Protein AF-A0A9D1GWT5-F1 (afdb_monomer)

Organism: NCBI:txid2840701

Secondary structure (DSSP, 8-state):
----PPPPEEE-HHHHHHHHHHHHHHGGGGT---HHHHHHHHHHHHHHHHTTTTS---EEE-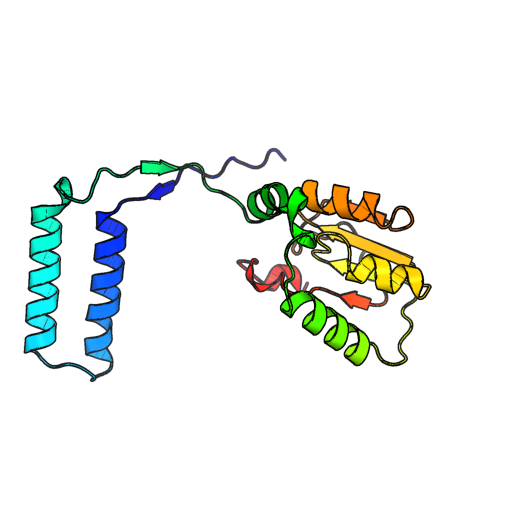---HHHHHHHHTTTTTTS--HHHHHHHHHHHHHHTT---SEEEEET-TT-HHHHHHHHTT-EEEEEES-HHHHHHHHHH-TTSEEEE-BTTB-SS-TT--SEEE--S-GGG-S-STGGG-

Sequence (182 aa):
MTAERAEPIVLDPIAYVLGLQGIALMRAFAGEYDQAFVERRIAEIGELLERRRELGKPCTVEPFTVADGYDAWAETYDDEDNPLLDLDARQIRALMGERRPAVVLDAACGTGRHAGWFAEHGSAVVGVDTSPGMLARAAQRFGDVSFRNGSLDHLPVDDSSVDAVVCTLALVHVADLVPVYR

Radius of gyration: 23.04 Å; Cα contacts (8 Å, |Δi|>4): 224; chains: 1; bounding box: 50×40×58 Å

Nearest PDB structures (foldseek):
  3cgg-assembly2_B  TM=7.593E-01  e=2.273E-06  Corynebacterium glutamicum ATCC 13032
  3ccf-assembly1_A  TM=8.833E-01  e=1.657E-05  Trichormus variabilis ATCC 29413
  6m83-assembly1_A-2  TM=7.760E-01  e=1.554E-05  Streptomyces fradiae
  6m81-assembly1_C-2  TM=7.784E-01  e=2.950E-05  Streptomyces fradiae
  4oqd-assembly2_C  TM=7.603E-01  e=3.575E-05  Streptomyces fradiae

Foldseek 3Di:
DPPPQPDWDKDQQLVVVLVVLVVVLVCVVVVPDDPVVNVVSVVVNVVSVVCSVVRDGIDTDRDAAPQNVLLVCLVCVVVDPDVVVVVQVVVVCVVCDPPQWQEEEEAQCFLNPVVQVNVVSRHQYEYEHQHPSRQVNNCVVRVSHHYDYDHLLGDPDDPPPTPYYDYPPPVVRDPDCPSNVD

Solvent-accessible surface area (backbone atoms only — not comparable to full-atom values): 10634 Å² total; per-residue (Å²): 130,81,77,75,76,69,71,69,40,75,52,37,53,57,60,54,53,50,49,54,53,47,57,59,56,55,45,46,79,72,71,79,51,57,71,70,54,54,54,50,50,54,49,53,53,52,54,48,64,74,47,40,84,75,64,55,75,67,42,80,41,78,68,78,52,73,41,60,51,42,33,74,39,34,86,54,60,84,75,55,93,52,70,64,60,59,49,48,54,51,50,52,52,60,71,46,60,89,64,77,55,60,28,34,34,23,46,56,29,48,61,24,68,64,42,42,54,42,41,78,71,68,22,48,35,39,29,26,23,64,21,67,42,16,44,52,49,14,43,73,75,33,71,90,47,50,73,44,79,28,42,76,70,53,62,92,65,66,86,92,69,55,73,41,78,48,71,65,98,46,73,88,78,52,93,66,64,70,62,51,77,108

pLDDT: mean 91.92, std 9.12, range [37.34, 98.69]

InterPro domains:
  IPR029063 S-adenosyl-L-methionine-dependent methyltransferase superfamily [G3DSA:3.40.50.150] (68-182)
  IPR029063 S-adenosyl-L-methionine-dependent methyltransferase superfamily [SSF53335] (66-181)
  IPR041698 Methyltransferase domain 25 [PF13649] (104-176)
  IPR050508 Methyltransferase Superfamily [PTHR42912] (96-172)

Mean predicted aligned error: 7.67 Å

Structure (mmCIF, N/CA/C/O backbone):
data_AF-A0A9D1GWT5-F1
#
_entry.id   AF-A0A9D1GWT5-F1
#
loop_
_atom_site.group_PDB
_atom_site.id
_atom_site.type_symbol
_atom_site.label_atom_id
_atom_site.label_alt_id
_atom_site.label_comp_id
_atom_site.label_asym_id
_atom_site.label_entity_id
_atom_site.label_seq_id
_atom_site.pdbx_PDB_ins_code
_atom_site.Cartn_x
_atom_site.Cartn_y
_atom_site.Cartn_z
_atom_site.occupancy
_atom_site.B_iso_or_equiv
_atom_site.auth_seq_id
_atom_site.auth_comp_id
_atom_site.auth_asym_id
_atom_site.auth_atom_id
_atom_site.pdbx_PDB_model_num
ATOM 1 N N . MET A 1 1 ? 15.348 5.510 14.753 1.00 37.44 1 MET A N 1
ATOM 2 C CA . MET A 1 1 ? 16.325 5.061 13.741 1.00 37.44 1 MET A CA 1
ATOM 3 C C . MET A 1 1 ? 16.067 5.872 12.492 1.00 37.44 1 MET A C 1
ATOM 5 O O . MET A 1 1 ? 14.957 5.820 11.987 1.00 37.44 1 ME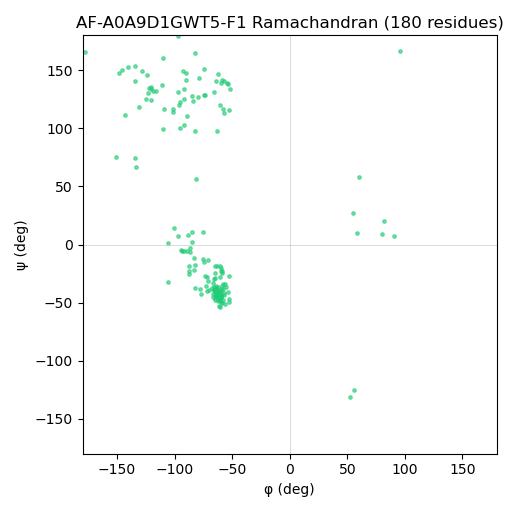T A O 1
ATOM 9 N N . THR A 1 2 ? 17.013 6.702 12.065 1.00 37.34 2 THR A N 1
ATOM 10 C CA . THR A 1 2 ? 16.941 7.347 10.748 1.00 37.34 2 THR A CA 1
ATOM 11 C C . THR A 1 2 ? 16.932 6.239 9.705 1.00 37.34 2 THR A C 1
ATOM 13 O O . THR A 1 2 ? 17.869 5.442 9.706 1.00 37.34 2 THR A O 1
ATOM 16 N N . ALA A 1 3 ? 15.879 6.146 8.889 1.00 47.34 3 ALA A N 1
ATOM 17 C CA . ALA A 1 3 ? 15.875 5.249 7.741 1.00 47.34 3 ALA A CA 1
ATOM 18 C C . ALA A 1 3 ? 17.138 5.552 6.931 1.00 47.34 3 ALA A C 1
ATOM 20 O O . ALA A 1 3 ? 17.345 6.690 6.500 1.00 47.34 3 ALA A O 1
ATOM 21 N N . GLU A 1 4 ? 18.034 4.573 6.843 1.00 53.53 4 GLU A N 1
ATOM 22 C CA . GLU A 1 4 ? 19.201 4.653 5.980 1.00 53.53 4 GLU A CA 1
ATOM 23 C C . GLU A 1 4 ? 18.638 4.892 4.579 1.00 53.53 4 GLU A C 1
ATOM 25 O O . GLU A 1 4 ? 17.859 4.077 4.081 1.00 53.53 4 GLU A O 1
ATOM 30 N N . ARG A 1 5 ? 18.888 6.076 4.003 1.00 57.94 5 ARG A N 1
ATOM 31 C CA . ARG A 1 5 ? 18.389 6.383 2.661 1.00 57.94 5 ARG A CA 1
ATOM 32 C C . ARG A 1 5 ? 18.954 5.313 1.743 1.00 57.94 5 ARG A C 1
ATOM 34 O O . ARG A 1 5 ? 20.174 5.192 1.643 1.00 57.94 5 ARG A O 1
ATOM 41 N N . ALA A 1 6 ? 18.066 4.523 1.147 1.00 69.56 6 ALA A N 1
ATOM 42 C CA . ALA A 1 6 ? 18.459 3.484 0.217 1.00 69.56 6 ALA A CA 1
ATOM 43 C C . ALA A 1 6 ? 19.333 4.106 -0.878 1.00 69.56 6 ALA A C 1
ATOM 45 O O . ALA A 1 6 ? 19.078 5.227 -1.325 1.00 69.56 6 ALA A O 1
ATOM 46 N N . GLU A 1 7 ? 20.401 3.405 -1.256 1.00 81.69 7 GLU A N 1
ATOM 47 C CA . GLU A 1 7 ? 21.336 3.923 -2.248 1.00 81.69 7 GLU A CA 1
ATOM 48 C C . GLU A 1 7 ? 20.608 4.207 -3.574 1.00 81.69 7 GLU A C 1
ATOM 50 O O . GLU A 1 7 ? 19.727 3.433 -3.970 1.00 81.69 7 GLU A O 1
ATOM 55 N N . PRO A 1 8 ? 20.963 5.297 -4.279 1.00 86.44 8 PRO A N 1
ATOM 56 C CA . PRO A 1 8 ? 20.401 5.597 -5.587 1.00 86.44 8 PRO A CA 1
ATOM 57 C C . PRO A 1 8 ? 20.517 4.407 -6.542 1.00 86.44 8 PRO A C 1
ATOM 59 O O . PRO A 1 8 ? 21.587 3.807 -6.673 1.00 86.44 8 PRO A O 1
ATOM 62 N N . ILE A 1 9 ? 19.433 4.092 -7.253 1.00 89.06 9 ILE A N 1
ATOM 63 C CA . ILE A 1 9 ? 19.435 3.013 -8.243 1.00 89.06 9 ILE A CA 1
ATOM 64 C C . ILE A 1 9 ? 19.760 3.568 -9.629 1.00 89.06 9 ILE A C 1
ATOM 66 O O . ILE A 1 9 ? 19.449 4.714 -9.965 1.00 89.06 9 ILE A O 1
ATOM 70 N N . VAL A 1 10 ? 20.392 2.740 -10.456 1.00 92.38 10 VAL A N 1
ATOM 71 C CA . VAL A 1 10 ? 20.712 3.085 -11.842 1.00 92.38 10 VAL A CA 1
ATOM 72 C C . VAL A 1 10 ? 19.705 2.411 -12.761 1.00 92.38 10 VAL A C 1
ATOM 74 O O . VAL A 1 10 ? 19.658 1.185 -12.852 1.00 92.38 10 VAL A O 1
ATOM 77 N N . LEU A 1 11 ? 18.923 3.219 -13.472 1.00 91.25 11 LEU A N 1
ATOM 78 C CA . LEU A 1 11 ? 18.094 2.751 -14.573 1.00 91.25 11 LEU A CA 1
ATOM 79 C C . LEU A 1 11 ? 18.906 2.877 -15.858 1.00 91.25 11 LEU A C 1
ATOM 81 O O . LEU A 1 11 ? 19.094 3.969 -16.399 1.00 91.25 11 LEU A O 1
ATOM 85 N N . ASP A 1 12 ? 19.422 1.745 -16.324 1.00 91.94 12 ASP A N 1
ATOM 86 C CA . ASP A 1 12 ? 20.170 1.662 -17.570 1.00 91.94 12 ASP A CA 1
ATOM 87 C C . ASP A 1 12 ? 19.269 1.081 -18.683 1.00 91.94 12 ASP A C 1
ATOM 89 O O . ASP A 1 12 ? 18.885 -0.095 -18.610 1.00 91.94 12 ASP A O 1
ATOM 93 N N . PRO A 1 13 ? 18.931 1.869 -19.726 1.00 91.25 13 PRO A N 1
ATOM 94 C CA . PRO A 1 13 ? 18.123 1.398 -20.847 1.00 91.25 13 PRO A CA 1
ATOM 95 C C . PRO A 1 13 ? 18.693 0.151 -21.532 1.00 91.25 13 PRO A C 1
ATOM 97 O O . PRO A 1 13 ? 17.920 -0.722 -21.935 1.00 91.25 13 PRO A O 1
ATOM 100 N N . ILE A 1 14 ? 20.026 0.023 -21.643 1.00 92.06 14 ILE A N 1
ATOM 101 C CA . ILE A 1 14 ? 20.622 -1.173 -22.247 1.00 92.06 14 ILE A CA 1
ATOM 102 C C . ILE A 1 14 ? 20.479 -2.373 -21.311 1.00 92.06 14 ILE A C 1
ATOM 104 O O . ILE A 1 14 ? 20.132 -3.455 -21.778 1.00 92.06 14 ILE A O 1
ATOM 108 N N . ALA A 1 15 ? 20.655 -2.195 -19.998 1.00 91.31 15 ALA A N 1
ATOM 109 C CA . ALA A 1 15 ? 20.478 -3.283 -19.037 1.00 91.31 15 ALA A CA 1
ATOM 110 C C . ALA A 1 15 ? 19.040 -3.824 -19.057 1.00 91.31 15 ALA A C 1
ATOM 112 O O . ALA A 1 15 ? 18.841 -5.039 -19.064 1.00 91.31 15 ALA A O 1
ATOM 113 N N . TYR A 1 16 ? 18.045 -2.936 -19.149 1.00 92.31 16 TYR A N 1
ATOM 114 C CA . TYR A 1 16 ? 16.637 -3.320 -19.246 1.00 92.31 16 TYR A CA 1
ATOM 115 C C . TYR A 1 16 ? 16.344 -4.147 -20.508 1.00 92.31 16 TYR A C 1
ATOM 117 O O . TYR A 1 16 ? 15.813 -5.257 -20.420 1.00 92.31 16 TYR A O 1
ATOM 125 N N . VAL A 1 17 ? 16.730 -3.646 -21.688 1.00 92.19 17 VAL A N 1
ATOM 126 C CA . VAL A 1 17 ? 16.464 -4.337 -22.963 1.00 92.19 17 VAL A CA 1
ATOM 127 C C . VAL A 1 17 ? 17.237 -5.656 -23.054 1.00 92.19 17 VAL A C 1
ATOM 129 O O . VAL A 1 17 ? 16.675 -6.655 -23.502 1.00 92.19 17 VAL A O 1
ATOM 132 N N . LEU A 1 18 ? 18.488 -5.702 -22.583 1.00 92.69 18 LEU A N 1
ATOM 133 C CA . LEU A 1 18 ? 19.259 -6.946 -22.500 1.00 92.69 18 LEU A CA 1
ATOM 134 C C . LEU A 1 18 ? 18.590 -7.973 -21.584 1.00 92.69 18 LEU A C 1
ATOM 136 O O . LEU A 1 18 ? 18.515 -9.144 -21.948 1.00 92.69 18 LEU A O 1
ATOM 140 N N . GLY A 1 19 ? 18.067 -7.545 -20.432 1.00 93.50 19 GLY A N 1
ATOM 141 C CA . GLY A 1 19 ? 17.316 -8.413 -19.527 1.00 93.50 19 GLY A CA 1
ATOM 142 C C . GLY A 1 19 ? 16.104 -9.046 -20.215 1.00 93.50 19 GLY A C 1
ATOM 143 O O . GLY A 1 19 ? 15.935 -10.265 -20.170 1.00 93.50 19 GLY A O 1
ATOM 144 N N . LEU A 1 20 ? 15.307 -8.247 -20.933 1.00 93.44 20 LEU A N 1
ATOM 145 C CA . LEU A 1 20 ? 14.156 -8.741 -21.700 1.00 93.44 20 LEU A CA 1
ATOM 146 C C . LEU A 1 20 ? 14.564 -9.743 -22.791 1.00 93.44 20 LEU A C 1
ATOM 148 O O . LEU A 1 20 ? 13.941 -10.796 -22.937 1.00 93.44 20 LEU A O 1
ATOM 152 N N . GLN A 1 21 ? 15.623 -9.433 -23.540 1.00 93.00 21 GLN A N 1
ATOM 153 C CA . GLN A 1 21 ? 16.170 -10.299 -24.588 1.00 93.00 21 GLN A CA 1
ATOM 154 C C . GLN A 1 21 ? 16.711 -11.618 -24.015 1.00 93.00 21 GLN A C 1
ATOM 156 O O . GLN A 1 21 ? 16.488 -12.680 -24.596 1.00 93.00 21 GLN A O 1
ATOM 161 N N . GLY A 1 22 ? 17.352 -11.567 -22.846 1.00 92.69 22 GLY A N 1
ATOM 162 C CA . GLY A 1 22 ? 17.823 -12.737 -22.110 1.00 92.69 22 GLY A CA 1
ATOM 163 C C . GLY A 1 22 ? 16.679 -13.627 -21.621 1.00 92.69 22 GLY A C 1
ATOM 164 O O . GLY A 1 22 ? 16.710 -14.834 -21.847 1.00 92.69 22 GLY A O 1
ATOM 165 N N . ILE A 1 23 ? 15.627 -13.049 -21.027 1.00 90.94 23 ILE A N 1
ATOM 166 C CA . ILE A 1 23 ? 14.422 -13.799 -20.626 1.00 90.94 23 ILE A CA 1
ATOM 167 C C . ILE A 1 23 ? 13.771 -14.459 -21.849 1.00 90.94 23 ILE A C 1
ATOM 169 O O . ILE A 1 23 ? 13.399 -15.632 -21.796 1.00 90.94 23 ILE A O 1
ATOM 173 N N . ALA A 1 24 ? 13.668 -13.741 -22.972 1.00 87.88 24 ALA A N 1
ATOM 174 C CA . ALA A 1 24 ? 13.146 -14.301 -24.215 1.00 87.88 24 ALA A CA 1
ATOM 175 C C . ALA A 1 24 ? 14.012 -15.463 -24.732 1.00 87.88 24 ALA A C 1
ATOM 177 O O . ALA A 1 24 ? 13.468 -16.491 -25.131 1.00 87.88 24 ALA A O 1
ATOM 178 N N . LEU A 1 25 ? 15.343 -15.333 -24.677 1.00 92.06 25 LEU A N 1
ATOM 179 C CA . LEU A 1 25 ? 16.277 -16.399 -25.043 1.00 92.06 25 LEU A CA 1
ATOM 180 C C . LEU A 1 25 ? 16.114 -17.636 -24.151 1.00 92.06 25 LEU A C 1
ATOM 182 O O . LEU A 1 25 ? 16.115 -18.756 -24.659 1.00 92.06 25 LEU A O 1
ATOM 186 N N . MET A 1 26 ? 15.901 -17.453 -22.844 1.00 91.25 26 MET A N 1
ATOM 187 C CA . MET A 1 26 ? 15.691 -18.560 -21.904 1.00 91.25 26 MET A CA 1
ATOM 188 C C . MET A 1 26 ? 14.484 -19.434 -22.263 1.00 91.25 26 MET A C 1
ATOM 190 O O . MET A 1 26 ? 14.484 -20.623 -21.947 1.00 91.25 26 MET A O 1
ATOM 194 N N . ARG A 1 27 ? 13.489 -18.911 -22.991 1.00 86.69 27 ARG A N 1
ATOM 195 C CA . ARG A 1 27 ? 12.357 -19.723 -23.468 1.00 86.69 27 ARG A CA 1
ATOM 196 C C . ARG A 1 27 ? 12.765 -20.804 -24.475 1.00 86.69 27 ARG A C 1
ATOM 198 O O . ARG A 1 27 ? 12.036 -21.779 -24.623 1.00 86.69 27 ARG A O 1
ATOM 205 N N . ALA A 1 28 ? 13.934 -20.704 -25.115 1.00 87.50 28 ALA A N 1
ATOM 206 C CA . ALA A 1 28 ? 14.464 -21.785 -25.951 1.00 87.50 28 ALA A CA 1
ATOM 207 C C . ALA A 1 28 ? 14.690 -23.085 -25.153 1.00 87.50 28 ALA A C 1
ATOM 209 O O . ALA A 1 28 ? 14.540 -24.177 -25.694 1.00 87.50 28 ALA A O 1
ATOM 210 N N . PHE A 1 29 ? 14.952 -22.987 -23.845 1.00 84.31 29 PHE A N 1
ATOM 211 C CA . PHE A 1 29 ? 15.081 -24.149 -22.960 1.00 84.31 29 PHE A CA 1
ATOM 212 C C . PHE A 1 29 ? 13.737 -24.800 -22.600 1.00 84.31 29 PHE A C 1
ATOM 214 O O . PHE A 1 29 ? 13.726 -25.919 -22.094 1.00 84.31 29 PHE A O 1
ATOM 221 N N . ALA A 1 30 ? 12.607 -24.141 -22.883 1.00 82.19 30 ALA A N 1
ATOM 222 C CA . ALA A 1 30 ? 11.268 -24.702 -22.700 1.00 82.19 30 ALA A CA 1
ATOM 223 C C . ALA A 1 30 ? 10.801 -25.557 -23.899 1.00 82.19 30 ALA A C 1
ATOM 225 O O . ALA A 1 30 ? 9.684 -26.064 -23.889 1.00 82.19 30 ALA A O 1
ATOM 226 N N . GLY A 1 31 ? 11.642 -25.728 -24.930 1.00 76.75 31 GLY A N 1
ATOM 227 C CA . GLY A 1 31 ? 11.346 -26.558 -26.105 1.00 76.75 31 GLY A CA 1
ATOM 228 C C . GLY A 1 31 ? 10.445 -25.896 -27.155 1.00 76.75 31 GLY A C 1
ATOM 229 O O . GLY A 1 31 ? 10.018 -26.562 -28.093 1.00 76.75 31 GLY A O 1
ATOM 230 N N . GLU A 1 32 ? 10.160 -24.599 -27.019 1.00 76.69 32 GLU A N 1
ATOM 231 C CA . GLU A 1 32 ? 9.278 -23.845 -27.925 1.00 76.69 32 GLU A CA 1
ATOM 232 C C . GLU A 1 32 ? 9.983 -23.342 -29.201 1.00 76.69 32 GLU A C 1
ATOM 234 O O . GLU A 1 32 ? 9.312 -22.890 -30.130 1.00 76.69 32 GLU A O 1
ATOM 239 N N . TYR A 1 33 ? 11.320 -23.401 -29.268 1.00 89.94 33 TYR A N 1
ATOM 240 C CA . TYR A 1 33 ? 12.107 -22.724 -30.303 1.00 89.94 33 TYR A CA 1
ATOM 241 C C . TYR A 1 33 ? 13.286 -23.558 -30.821 1.00 89.94 33 TYR A C 1
ATOM 243 O O . TYR A 1 33 ? 13.832 -24.400 -30.111 1.00 89.94 33 TYR A O 1
ATOM 251 N N . ASP A 1 34 ? 13.682 -23.301 -32.070 1.00 91.25 34 ASP A N 1
ATOM 252 C CA . ASP A 1 34 ? 14.741 -24.015 -32.787 1.00 91.25 34 ASP A CA 1
ATOM 253 C C . ASP A 1 34 ? 16.105 -23.294 -32.739 1.00 91.25 34 ASP A C 1
ATOM 255 O O . ASP A 1 34 ? 16.263 -22.214 -32.161 1.00 91.25 34 ASP A O 1
ATOM 259 N N . GLN A 1 35 ? 17.123 -23.895 -33.363 1.00 92.62 35 GLN A N 1
ATOM 260 C CA . GLN A 1 35 ? 18.471 -23.322 -33.447 1.00 92.62 35 GLN A CA 1
ATOM 261 C C . GLN A 1 35 ? 18.482 -21.936 -34.117 1.00 92.62 35 GLN A C 1
ATOM 263 O O . GLN A 1 35 ? 19.195 -21.041 -33.664 1.00 92.62 35 GLN A O 1
ATOM 268 N N . ALA A 1 36 ? 17.659 -21.727 -35.148 1.00 93.62 36 ALA A N 1
ATOM 269 C CA . ALA A 1 36 ? 17.596 -20.459 -35.870 1.00 93.62 36 ALA A CA 1
ATOM 270 C C . ALA A 1 36 ? 17.048 -19.321 -34.994 1.00 93.62 36 ALA A C 1
ATOM 272 O O . ALA A 1 36 ? 17.452 -18.165 -35.136 1.00 93.62 36 ALA A O 1
ATOM 273 N N . PHE A 1 37 ? 16.124 -19.614 -34.075 1.00 93.50 37 PHE A N 1
ATOM 274 C CA . PHE A 1 37 ? 15.705 -18.653 -33.058 1.00 93.50 37 PHE A CA 1
ATOM 275 C C . PHE A 1 37 ? 16.864 -18.260 -32.136 1.00 93.50 37 PHE A C 1
ATOM 277 O O . PHE A 1 37 ? 17.084 -17.066 -31.923 1.00 93.50 37 PHE A O 1
ATOM 284 N N . VAL A 1 38 ? 17.604 -19.243 -31.613 1.00 93.44 38 VAL A N 1
ATOM 285 C CA . VAL A 1 38 ? 18.725 -19.009 -30.688 1.00 93.44 38 VAL A CA 1
ATOM 286 C C . VAL A 1 38 ? 19.798 -18.140 -31.343 1.00 93.44 38 VAL A C 1
ATOM 288 O O . VAL A 1 38 ? 20.199 -17.128 -30.771 1.00 93.44 38 VAL A O 1
ATOM 291 N N . GLU A 1 39 ? 20.216 -18.484 -32.560 1.00 94.88 39 GLU A N 1
ATOM 292 C CA . GLU A 1 39 ? 21.235 -17.738 -33.308 1.00 94.88 39 GLU A CA 1
ATOM 293 C C . GLU A 1 39 ? 20.807 -16.290 -33.570 1.00 94.88 39 GLU A C 1
ATOM 295 O O . GLU A 1 39 ? 21.568 -15.359 -33.306 1.00 94.88 39 GLU A O 1
ATOM 300 N N . ARG A 1 40 ? 19.560 -16.085 -34.013 1.00 94.81 40 ARG A N 1
ATOM 301 C CA . ARG A 1 40 ? 19.003 -14.746 -34.247 1.00 94.81 40 ARG A CA 1
ATOM 302 C C . ARG A 1 40 ? 18.971 -13.915 -32.970 1.00 94.81 40 ARG A C 1
ATOM 304 O O . ARG A 1 40 ? 19.363 -12.757 -32.989 1.00 94.81 40 ARG A O 1
ATOM 311 N N . ARG A 1 41 ? 18.541 -14.507 -31.855 1.00 94.62 41 ARG A N 1
ATOM 312 C CA . ARG A 1 41 ? 18.445 -13.813 -30.568 1.00 94.62 41 ARG A CA 1
ATOM 313 C C . ARG A 1 41 ? 19.821 -13.414 -30.031 1.00 94.62 41 ARG A C 1
ATOM 315 O O . ARG A 1 41 ? 19.973 -12.320 -29.499 1.00 94.62 41 ARG A O 1
ATOM 322 N N . ILE A 1 42 ? 20.830 -14.272 -30.196 1.00 95.38 42 ILE A N 1
ATOM 323 C CA . ILE A 1 42 ? 22.221 -13.947 -29.849 1.00 95.38 42 ILE A CA 1
ATOM 324 C C . ILE A 1 42 ? 22.742 -12.802 -30.729 1.00 95.38 42 ILE A C 1
ATOM 326 O O . ILE A 1 42 ? 23.374 -11.883 -30.209 1.00 95.38 42 ILE A O 1
ATOM 330 N N . ALA A 1 43 ? 22.447 -12.821 -32.034 1.00 95.75 43 ALA A N 1
ATOM 331 C CA . ALA A 1 43 ? 22.822 -11.741 -32.946 1.00 95.75 43 ALA A CA 1
ATOM 332 C C . ALA A 1 43 ? 22.154 -10.406 -32.566 1.00 95.75 43 ALA A C 1
ATOM 334 O O . ALA A 1 43 ? 22.847 -9.400 -32.444 1.00 95.75 43 ALA A O 1
ATOM 335 N N . GLU A 1 44 ? 20.848 -10.409 -32.277 1.00 94.44 44 GLU A N 1
ATOM 336 C CA . GLU A 1 44 ? 20.100 -9.233 -31.799 1.00 94.44 44 GLU A CA 1
ATOM 337 C C . GLU A 1 44 ? 20.712 -8.650 -30.513 1.00 94.44 44 GLU A C 1
ATOM 339 O O . GLU A 1 44 ? 20.875 -7.435 -30.390 1.00 94.44 44 GLU A O 1
ATOM 344 N N . ILE A 1 45 ? 21.097 -9.505 -29.557 1.00 95.06 45 ILE A N 1
ATOM 345 C CA . ILE A 1 45 ? 21.809 -9.085 -28.339 1.00 95.06 45 ILE A CA 1
ATOM 346 C C . ILE A 1 45 ? 23.163 -8.447 -28.688 1.00 95.06 45 ILE A C 1
ATOM 348 O O . ILE A 1 45 ? 23.514 -7.413 -28.119 1.00 95.06 45 ILE A O 1
ATOM 352 N N . GLY A 1 46 ? 23.914 -9.032 -29.625 1.00 94.38 46 GLY A N 1
ATOM 353 C CA . GLY A 1 46 ? 25.177 -8.476 -30.114 1.00 94.38 46 GLY A CA 1
ATOM 354 C C . GLY A 1 46 ? 25.009 -7.074 -30.706 1.00 94.38 46 GLY A C 1
ATOM 355 O O . GLY A 1 46 ? 25.689 -6.141 -30.278 1.00 94.38 46 GLY A O 1
ATOM 356 N N . GLU A 1 47 ? 24.045 -6.896 -31.611 1.00 93.12 47 GLU A N 1
ATOM 357 C CA . GLU A 1 47 ? 23.722 -5.599 -32.220 1.00 93.12 47 GLU A CA 1
ATOM 358 C C . GLU A 1 47 ? 23.306 -4.556 -31.170 1.00 93.12 47 GLU A C 1
ATOM 360 O O . GLU A 1 47 ? 23.717 -3.394 -31.232 1.00 93.12 47 GLU A O 1
ATOM 365 N N . LEU A 1 48 ? 22.525 -4.960 -30.163 1.00 91.88 48 LEU A N 1
ATOM 366 C CA . LEU A 1 48 ? 22.137 -4.085 -29.054 1.00 91.88 48 LEU A CA 1
ATOM 367 C C . LEU A 1 48 ? 23.352 -3.585 -28.259 1.00 91.88 48 LEU A C 1
ATOM 369 O O . LEU A 1 48 ? 23.404 -2.410 -27.888 1.00 91.88 48 LEU A O 1
ATOM 373 N N . LEU A 1 49 ? 24.351 -4.437 -28.020 1.00 91.50 49 LEU A N 1
ATOM 374 C CA . LEU A 1 49 ? 25.580 -4.055 -27.315 1.00 91.50 49 LEU A CA 1
ATOM 375 C C . LEU A 1 49 ? 26.442 -3.077 -28.124 1.00 91.50 49 LEU A C 1
ATOM 377 O O . LEU A 1 49 ? 27.040 -2.152 -27.550 1.00 91.50 49 LEU A O 1
ATOM 381 N N . GLU A 1 50 ? 26.499 -3.254 -29.444 1.00 93.25 50 GLU A N 1
ATOM 382 C CA . GLU A 1 50 ? 27.172 -2.328 -30.362 1.00 93.25 50 GLU A CA 1
ATOM 383 C C . GLU A 1 50 ? 26.486 -0.957 -30.360 1.00 93.25 50 GLU A C 1
ATOM 385 O O . GLU A 1 50 ? 27.147 0.079 -30.230 1.00 93.25 50 GLU A O 1
ATOM 390 N N . ARG A 1 51 ? 25.151 -0.951 -30.388 1.00 89.06 51 ARG A N 1
ATOM 391 C CA . ARG A 1 51 ? 24.314 0.254 -30.449 1.00 89.06 51 ARG A CA 1
ATOM 392 C C . ARG A 1 51 ? 23.950 0.837 -29.086 1.00 89.06 51 ARG A C 1
ATOM 394 O O . ARG A 1 51 ? 23.187 1.796 -29.016 1.00 89.06 51 ARG A O 1
ATOM 401 N N . ARG A 1 52 ? 24.529 0.345 -27.984 1.00 86.75 52 ARG A N 1
ATOM 402 C CA . ARG A 1 52 ? 24.182 0.769 -26.607 1.00 86.75 52 ARG A CA 1
ATOM 403 C C . ARG A 1 52 ? 24.229 2.281 -26.369 1.00 86.75 52 ARG A C 1
ATOM 405 O O . ARG A 1 52 ? 23.535 2.791 -25.502 1.00 86.75 52 ARG A O 1
ATOM 412 N N . ARG A 1 53 ? 25.050 3.010 -27.133 1.00 85.00 53 ARG A N 1
ATOM 413 C CA . ARG A 1 53 ? 25.182 4.474 -27.030 1.00 85.00 53 ARG A CA 1
ATOM 414 C C . ARG A 1 53 ? 23.992 5.234 -27.633 1.00 85.00 53 ARG A C 1
ATOM 416 O O . ARG A 1 53 ? 23.855 6.422 -27.362 1.00 85.00 53 ARG A O 1
ATOM 423 N N . GLU A 1 54 ? 23.160 4.569 -28.433 1.00 88.56 54 GLU A N 1
ATOM 424 C CA . GLU A 1 54 ? 21.981 5.137 -29.101 1.00 88.56 54 GLU A CA 1
ATOM 425 C C . GLU A 1 54 ? 20.714 5.067 -28.231 1.00 88.56 54 GLU A C 1
ATOM 427 O O . GLU A 1 54 ? 19.797 5.855 -28.433 1.00 88.56 54 GLU A O 1
ATOM 432 N N . LEU A 1 55 ? 20.660 4.159 -27.248 1.00 80.88 55 LEU A N 1
ATOM 433 C CA . LEU A 1 55 ? 19.462 3.854 -26.446 1.00 80.88 55 LEU A CA 1
ATOM 434 C C . LEU A 1 55 ? 19.250 4.785 -25.235 1.00 80.88 55 LEU A C 1
ATOM 436 O O . LEU A 1 55 ? 18.384 4.538 -24.400 1.00 80.88 55 LEU A O 1
ATOM 440 N N . GLY A 1 56 ? 20.008 5.880 -25.158 1.00 82.75 56 GLY A N 1
ATOM 441 C CA . GLY A 1 56 ? 19.985 6.821 -24.038 1.00 82.75 56 GLY A CA 1
ATOM 442 C C . GLY A 1 56 ? 21.082 6.547 -23.009 1.00 82.75 56 GLY A C 1
ATOM 443 O O . GLY A 1 56 ? 21.765 5.526 -23.041 1.00 82.75 56 GLY A O 1
ATOM 444 N N . LYS A 1 57 ? 21.305 7.513 -22.116 1.00 89.56 57 LYS A N 1
ATOM 445 C CA . LYS A 1 57 ? 22.278 7.379 -21.025 1.00 89.56 57 LYS A CA 1
ATOM 446 C C . LYS A 1 57 ? 21.587 6.786 -19.795 1.00 89.56 57 LYS A C 1
ATOM 448 O O . LYS A 1 57 ? 20.421 7.120 -19.579 1.00 89.56 57 LYS A O 1
ATOM 453 N N . PRO A 1 58 ? 22.295 5.992 -18.973 1.00 91.62 58 PRO A N 1
ATOM 454 C CA . PRO A 1 58 ? 21.780 5.589 -17.674 1.00 91.62 58 PRO A CA 1
ATOM 455 C C . PRO A 1 58 ? 21.397 6.820 -16.858 1.00 91.62 58 PRO A C 1
ATOM 457 O O . PRO A 1 58 ? 22.121 7.823 -16.872 1.00 91.62 58 PRO A O 1
ATOM 460 N N . CYS A 1 59 ? 20.276 6.743 -16.152 1.00 92.56 59 CYS A N 1
ATOM 461 C CA . CYS A 1 59 ? 19.905 7.748 -15.171 1.00 92.56 59 CYS A CA 1
ATOM 462 C C . CYS A 1 59 ? 19.984 7.156 -13.767 1.00 92.56 59 CYS A C 1
ATOM 464 O O . CYS A 1 59 ? 19.587 6.019 -13.514 1.00 92.56 59 CYS A O 1
ATOM 466 N N . THR A 1 60 ? 20.531 7.949 -12.854 1.00 93.19 60 THR A N 1
ATOM 467 C CA . THR A 1 60 ? 20.444 7.676 -11.426 1.00 93.19 60 THR A CA 1
ATOM 468 C C . THR A 1 60 ? 19.123 8.237 -10.935 1.00 93.19 60 THR A C 1
ATOM 470 O O . THR A 1 60 ? 18.822 9.406 -11.187 1.00 93.19 60 THR A O 1
ATOM 473 N N . VAL A 1 61 ? 18.342 7.408 -10.257 1.00 89.44 61 VAL A N 1
ATOM 474 C CA . VAL A 1 61 ? 17.091 7.822 -9.630 1.00 89.44 61 VAL A CA 1
ATOM 475 C C . VAL A 1 61 ? 17.141 7.484 -8.151 1.00 89.44 61 VAL A C 1
ATOM 477 O O . VAL A 1 61 ? 17.744 6.490 -7.741 1.00 89.44 61 VAL A O 1
ATOM 480 N N . GLU A 1 62 ? 16.511 8.333 -7.349 1.00 87.56 62 GLU A N 1
ATOM 481 C CA . GLU A 1 62 ? 16.269 8.004 -5.952 1.00 87.56 62 GLU A CA 1
ATOM 482 C C . GLU A 1 62 ? 15.299 6.814 -5.901 1.00 87.56 62 GLU A C 1
ATOM 484 O O . GLU A 1 62 ? 14.289 6.824 -6.618 1.00 87.56 62 GLU A O 1
ATOM 489 N N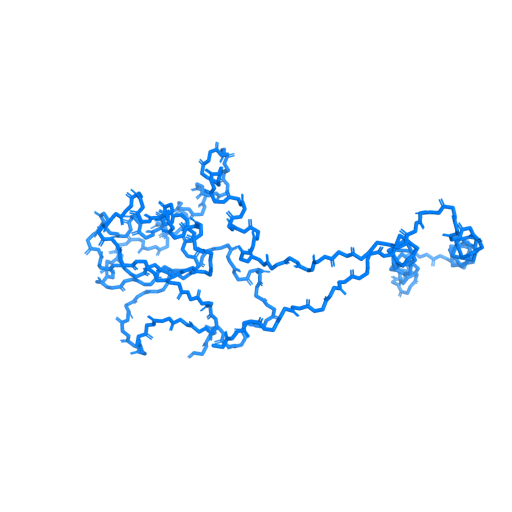 . PRO A 1 63 ? 15.601 5.771 -5.114 1.00 82.94 63 PRO A N 1
ATOM 490 C CA . PRO A 1 63 ? 14.669 4.684 -4.900 1.00 82.94 63 PRO A CA 1
ATOM 491 C C . PRO A 1 63 ? 13.421 5.225 -4.214 1.00 82.94 63 PRO A C 1
ATOM 493 O O . PRO A 1 63 ? 13.472 6.141 -3.394 1.00 82.94 63 PRO A O 1
ATOM 496 N N . PHE A 1 64 ? 12.296 4.625 -4.558 1.00 85.56 64 PHE A N 1
ATOM 497 C CA . PHE A 1 64 ? 11.000 5.025 -4.056 1.00 85.56 64 PHE A CA 1
ATOM 498 C C . PHE A 1 64 ? 10.382 3.847 -3.323 1.00 85.56 64 PHE A C 1
ATOM 500 O O . PHE A 1 64 ? 10.303 2.743 -3.870 1.00 85.56 64 PHE A O 1
ATOM 507 N N . THR A 1 65 ? 10.009 4.060 -2.065 1.00 90.31 65 THR A N 1
ATOM 508 C CA . THR A 1 65 ? 9.407 3.011 -1.247 1.00 90.31 65 THR A CA 1
ATOM 509 C C . THR A 1 65 ? 7.912 2.895 -1.529 1.00 90.31 65 THR A C 1
ATOM 511 O O . THR A 1 65 ? 7.282 3.786 -2.097 1.00 90.31 65 THR A O 1
ATOM 514 N N . VAL A 1 66 ? 7.311 1.786 -1.097 1.00 91.38 66 VAL A N 1
ATOM 515 C CA . VAL A 1 66 ? 5.852 1.606 -1.158 1.00 91.38 66 VAL A CA 1
ATOM 516 C C . VAL A 1 66 ? 5.138 2.700 -0.353 1.00 91.38 66 VAL A C 1
ATOM 518 O O . VAL A 1 66 ? 4.120 3.220 -0.805 1.00 91.38 66 VAL A O 1
ATOM 521 N N . ALA A 1 67 ? 5.700 3.094 0.796 1.00 92.62 67 ALA A N 1
ATOM 522 C CA . ALA A 1 67 ? 5.159 4.163 1.632 1.00 92.62 67 ALA A CA 1
ATOM 523 C C . ALA A 1 67 ? 5.186 5.521 0.916 1.00 92.62 67 ALA A C 1
ATOM 525 O O . ALA A 1 67 ? 4.161 6.197 0.901 1.00 92.62 67 ALA A O 1
ATOM 526 N N . ASP A 1 68 ? 6.293 5.871 0.247 1.00 93.44 68 ASP A N 1
ATOM 527 C CA . ASP A 1 68 ? 6.372 7.102 -0.555 1.00 93.44 68 ASP A CA 1
ATOM 528 C C . ASP A 1 68 ? 5.300 7.109 -1.666 1.00 93.44 68 ASP A C 1
ATOM 530 O O . ASP A 1 68 ? 4.710 8.146 -1.976 1.00 93.44 68 ASP A O 1
ATOM 534 N N . GLY A 1 69 ? 5.014 5.933 -2.241 1.00 94.19 69 GLY A N 1
ATOM 535 C CA . GLY A 1 69 ? 3.973 5.713 -3.254 1.00 94.19 69 GLY A CA 1
ATOM 536 C C . GLY A 1 69 ? 2.594 6.052 -2.775 1.00 94.19 69 GLY A C 1
ATOM 537 O O . GLY A 1 69 ? 1.887 6.844 -3.398 1.00 94.19 69 GLY A O 1
ATOM 538 N N . TYR A 1 70 ? 2.227 5.453 -1.655 1.00 96.00 70 TYR A N 1
ATOM 539 C CA . TYR A 1 70 ? 0.927 5.687 -1.068 1.00 96.00 70 TYR A CA 1
ATOM 540 C C . TYR A 1 70 ? 0.808 7.090 -0.466 1.00 96.00 70 TYR A C 1
ATOM 542 O O . TYR A 1 70 ? -0.262 7.676 -0.581 1.00 96.00 70 TYR A O 1
ATOM 550 N N . ASP A 1 71 ? 1.886 7.689 0.049 1.00 96.06 71 ASP A N 1
ATOM 551 C CA . ASP A 1 71 ? 1.887 9.094 0.477 1.00 96.06 71 ASP A CA 1
ATOM 552 C C . ASP A 1 71 ? 1.582 10.044 -0.684 1.00 96.06 71 ASP A C 1
ATOM 554 O O . ASP A 1 71 ? 0.717 10.911 -0.558 1.00 96.06 71 ASP A O 1
ATOM 558 N N . ALA A 1 72 ? 2.246 9.860 -1.828 1.00 94.25 72 ALA A N 1
ATOM 559 C CA . ALA A 1 72 ? 2.001 10.670 -3.019 1.00 94.25 72 ALA A CA 1
ATOM 560 C C . ALA A 1 72 ? 0.593 10.453 -3.602 1.00 94.25 72 ALA A C 1
ATOM 562 O O . ALA A 1 72 ? 0.028 11.362 -4.207 1.00 94.25 72 ALA A O 1
ATOM 563 N N . TRP A 1 73 ? 0.024 9.258 -3.423 1.00 94.81 73 TRP A N 1
ATOM 564 C CA . TRP A 1 73 ? -1.303 8.904 -3.928 1.00 94.81 73 TRP A CA 1
ATOM 565 C C . TRP A 1 73 ? -2.445 9.261 -2.959 1.00 94.81 73 TRP A C 1
ATOM 567 O O . TRP A 1 73 ? -3.594 9.354 -3.379 1.00 94.81 73 TRP A O 1
ATOM 577 N N . ALA A 1 74 ? -2.164 9.491 -1.673 1.00 95.88 74 ALA A N 1
ATOM 578 C CA . ALA A 1 74 ? -3.176 9.617 -0.620 1.00 95.88 74 ALA A CA 1
ATOM 579 C C . ALA A 1 74 ? -4.236 10.703 -0.878 1.00 95.88 74 ALA A C 1
ATOM 581 O O . ALA A 1 74 ? -5.400 10.546 -0.498 1.00 95.88 74 ALA A O 1
ATOM 582 N N . GLU A 1 75 ? -3.863 11.814 -1.519 1.00 93.62 75 GLU A N 1
ATOM 583 C CA . GLU A 1 75 ? -4.805 12.900 -1.807 1.00 93.62 75 GLU A CA 1
ATOM 584 C C . GLU A 1 75 ? -5.923 12.455 -2.755 1.00 93.62 75 GLU A C 1
ATOM 586 O O . GLU A 1 75 ? -7.083 12.749 -2.478 1.00 93.62 75 GLU A O 1
ATOM 591 N N . THR A 1 76 ? -5.597 11.692 -3.798 1.00 94.12 76 THR A N 1
ATOM 592 C CA . THR A 1 76 ? -6.543 11.267 -4.844 1.00 94.12 76 THR A CA 1
ATOM 593 C C . THR A 1 76 ? -6.946 9.797 -4.745 1.00 94.12 76 THR A C 1
ATOM 595 O O . THR A 1 76 ? -7.719 9.323 -5.573 1.00 94.12 76 THR A O 1
ATOM 598 N N . TYR A 1 77 ? -6.443 9.063 -3.748 1.00 93.38 77 TYR A N 1
ATOM 599 C CA . TYR A 1 77 ? -6.626 7.613 -3.625 1.00 93.38 77 TYR A CA 1
ATOM 600 C C . TYR A 1 77 ? -8.094 7.173 -3.680 1.00 93.38 77 TYR A C 1
ATOM 602 O O . TYR A 1 77 ? -8.418 6.165 -4.303 1.00 93.38 77 TYR A O 1
ATOM 610 N N . ASP A 1 78 ? -8.974 7.934 -3.027 1.00 90.31 78 ASP A N 1
ATOM 611 C CA . ASP A 1 78 ? -10.409 7.649 -2.957 1.00 90.31 78 ASP A CA 1
ATOM 612 C C . ASP A 1 78 ? -11.227 8.336 -4.075 1.00 90.31 78 ASP A C 1
ATOM 614 O O . ASP A 1 78 ? -12.431 8.103 -4.163 1.00 90.31 78 ASP A O 1
ATOM 618 N N . ASP A 1 79 ? -10.611 9.191 -4.902 1.00 88.38 79 ASP A N 1
ATOM 619 C CA . ASP A 1 79 ? -11.307 9.953 -5.955 1.00 88.38 79 ASP A CA 1
ATOM 620 C C . ASP A 1 79 ? -11.491 9.132 -7.242 1.00 88.38 79 ASP A C 1
ATOM 622 O O . ASP A 1 79 ? -12.359 9.424 -8.068 1.00 88.38 79 ASP A O 1
ATOM 626 N N . GLU A 1 80 ? -10.663 8.105 -7.431 1.00 78.62 80 GLU A N 1
ATOM 627 C CA . GLU A 1 80 ? -10.756 7.192 -8.562 1.00 78.62 80 GLU A CA 1
ATOM 628 C C . GLU A 1 80 ? -11.783 6.088 -8.275 1.00 78.62 80 GLU A C 1
ATOM 630 O O . GLU A 1 80 ? -11.651 5.330 -7.312 1.00 78.62 80 GLU A O 1
ATOM 635 N N . ASP A 1 81 ? -12.786 5.945 -9.147 1.00 84.00 81 ASP A N 1
ATOM 636 C CA . ASP A 1 81 ? -13.710 4.806 -9.112 1.00 84.00 81 ASP A CA 1
ATOM 637 C C . ASP A 1 81 ? -12.925 3.510 -9.373 1.00 84.00 81 ASP A C 1
ATOM 639 O O . ASP A 1 81 ? -12.636 3.146 -10.517 1.00 84.00 81 ASP A O 1
ATOM 643 N N . ASN A 1 82 ? -12.567 2.807 -8.297 1.00 88.44 82 ASN A N 1
ATOM 644 C CA . ASN A 1 82 ? -11.831 1.551 -8.345 1.00 88.44 82 ASN A CA 1
ATOM 645 C C . ASN A 1 82 ? -12.735 0.373 -7.924 1.00 88.44 82 ASN A C 1
ATOM 647 O O . ASN A 1 82 ? -12.871 0.090 -6.729 1.00 88.44 82 ASN A O 1
ATOM 651 N N . PRO A 1 83 ? -13.302 -0.391 -8.881 1.00 92.12 83 PRO A N 1
ATOM 652 C CA . PRO A 1 83 ? -14.229 -1.490 -8.592 1.00 92.12 83 PRO A CA 1
ATOM 653 C C . PRO A 1 83 ? -13.644 -2.608 -7.723 1.00 92.12 83 PRO A C 1
ATOM 655 O O . PRO A 1 83 ? -14.396 -3.383 -7.122 1.00 92.12 83 PRO A O 1
ATOM 658 N N . LEU A 1 84 ? -12.312 -2.722 -7.659 1.00 91.75 84 LEU A N 1
ATOM 659 C CA . LEU A 1 84 ? -11.650 -3.694 -6.797 1.00 91.75 84 LEU A CA 1
ATOM 660 C C . LEU A 1 84 ? -11.894 -3.375 -5.320 1.00 91.75 84 LEU A C 1
ATOM 662 O O . LEU A 1 84 ? -12.101 -4.299 -4.540 1.00 91.75 84 LEU A O 1
ATOM 666 N N . LEU A 1 85 ? -11.932 -2.093 -4.948 1.00 92.69 85 LEU A N 1
ATOM 667 C CA . LEU A 1 85 ? -12.182 -1.645 -3.576 1.00 92.69 85 LEU A CA 1
ATOM 668 C C . LEU A 1 85 ? -13.595 -2.022 -3.108 1.00 92.69 85 LEU A C 1
ATOM 670 O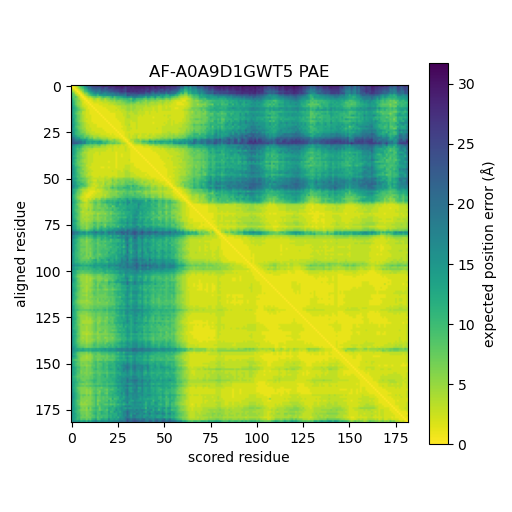 O . LEU A 1 85 ? -13.776 -2.503 -1.988 1.00 92.69 85 LEU A O 1
ATOM 674 N N . ASP A 1 86 ? -14.585 -1.894 -3.993 1.00 91.94 86 ASP A N 1
ATOM 675 C CA . ASP A 1 86 ? -15.966 -2.307 -3.725 1.00 91.94 86 ASP A CA 1
ATOM 676 C C . ASP A 1 86 ? -16.125 -3.823 -3.646 1.00 91.94 86 ASP A C 1
ATOM 678 O O . ASP A 1 86 ? -16.929 -4.348 -2.867 1.00 91.94 86 ASP A O 1
ATOM 682 N N . LEU A 1 87 ? -15.421 -4.558 -4.509 1.00 95.62 87 LEU A N 1
ATOM 683 C CA . LEU A 1 87 ? -15.417 -6.014 -4.455 1.00 95.62 87 LEU A CA 1
ATOM 684 C C . LEU A 1 87 ? -14.775 -6.494 -3.152 1.00 95.62 87 LEU A C 1
ATOM 686 O O . LEU A 1 87 ? -15.374 -7.309 -2.457 1.00 95.62 87 LEU A O 1
ATOM 690 N N . ASP A 1 88 ? -13.617 -5.945 -2.800 1.00 95.38 88 ASP A N 1
ATOM 691 C CA . ASP A 1 88 ? -12.891 -6.236 -1.567 1.00 95.38 88 ASP A CA 1
ATOM 692 C C . ASP A 1 88 ? -13.761 -5.982 -0.326 1.00 95.38 88 ASP A C 1
ATOM 694 O O . ASP A 1 88 ? -13.990 -6.896 0.466 1.00 95.38 88 ASP A O 1
ATOM 698 N N . ALA A 1 89 ? -14.381 -4.801 -0.216 1.00 94.50 89 ALA A N 1
ATOM 699 C CA . ALA A 1 89 ? -15.304 -4.492 0.876 1.00 94.50 89 ALA A CA 1
ATOM 700 C C . ALA A 1 89 ? -16.472 -5.489 0.966 1.00 94.50 89 ALA A C 1
ATOM 702 O O . ALA A 1 89 ? -16.831 -5.934 2.058 1.00 94.50 89 ALA A O 1
ATOM 703 N N . ARG A 1 90 ? -17.062 -5.887 -0.169 1.00 95.88 90 ARG A N 1
ATOM 704 C CA . ARG A 1 90 ? -18.125 -6.907 -0.192 1.00 95.88 90 ARG A CA 1
ATOM 705 C C . ARG A 1 90 ? -17.629 -8.270 0.287 1.00 95.88 90 ARG A C 1
ATOM 707 O O . ARG A 1 90 ? -18.339 -8.915 1.057 1.00 95.88 90 ARG A O 1
ATOM 714 N N . GLN A 1 91 ? -16.439 -8.696 -0.133 1.00 96.62 91 GLN A N 1
ATOM 715 C CA . GLN A 1 91 ? -15.871 -9.979 0.284 1.00 96.62 91 GLN A CA 1
ATOM 716 C C . GLN A 1 91 ? -15.534 -9.993 1.775 1.00 96.62 91 GLN A C 1
ATOM 718 O O . GLN A 1 91 ? -15.925 -10.930 2.467 1.00 96.62 91 GLN A O 1
ATOM 723 N N . ILE A 1 92 ? -14.901 -8.941 2.302 1.00 95.25 92 ILE A N 1
ATOM 724 C CA . ILE A 1 92 ? -14.591 -8.845 3.735 1.00 95.25 92 ILE A CA 1
ATOM 725 C C . ILE A 1 92 ? -15.865 -8.889 4.578 1.00 95.25 92 ILE A C 1
ATOM 727 O O . ILE A 1 92 ? -15.952 -9.672 5.523 1.00 95.25 92 ILE A O 1
ATOM 731 N N . ARG A 1 93 ? -16.903 -8.137 4.198 1.00 94.69 93 ARG A N 1
ATOM 732 C CA . ARG A 1 93 ? -18.202 -8.165 4.892 1.00 94.69 93 ARG A CA 1
ATOM 733 C C . ARG A 1 93 ? -18.847 -9.554 4.861 1.00 94.69 93 ARG A C 1
ATOM 735 O O . ARG A 1 93 ? -19.351 -10.016 5.883 1.00 94.69 93 ARG A O 1
ATOM 742 N N . ALA A 1 94 ? -18.804 -10.237 3.715 1.00 95.25 94 ALA A N 1
ATOM 743 C CA . ALA A 1 94 ? -19.328 -11.596 3.580 1.00 95.25 94 ALA A CA 1
ATOM 744 C C . ALA A 1 94 ? -18.550 -12.607 4.441 1.00 95.25 94 ALA A C 1
ATOM 746 O O . ALA A 1 94 ? -19.159 -13.452 5.095 1.00 95.25 94 ALA A O 1
ATOM 747 N N . LEU A 1 95 ? -17.219 -12.492 4.488 1.00 94.06 95 LEU A N 1
ATOM 748 C CA . LEU A 1 95 ? -16.360 -13.322 5.334 1.00 94.06 95 LEU A CA 1
ATOM 749 C C . LEU A 1 95 ? -16.612 -13.073 6.823 1.00 94.06 95 LEU A C 1
ATOM 751 O O . LEU A 1 95 ? -16.626 -14.027 7.603 1.00 94.06 95 LEU A O 1
ATOM 755 N N . MET A 1 96 ? -16.842 -11.825 7.232 1.00 92.62 96 MET A N 1
ATOM 756 C CA . MET A 1 96 ? -17.206 -11.511 8.613 1.00 92.62 96 MET A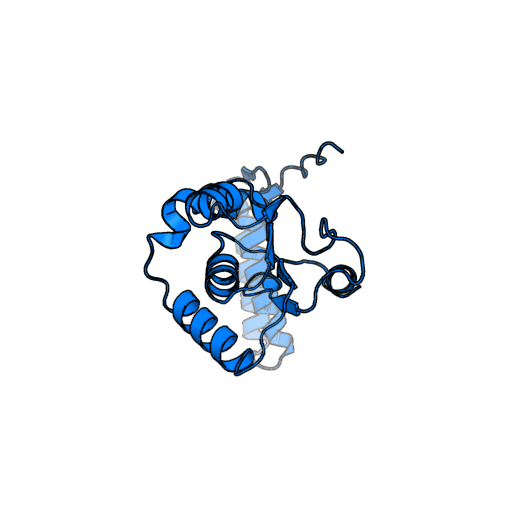 CA 1
ATOM 757 C C . MET A 1 96 ? -18.531 -12.168 9.008 1.00 92.62 96 MET A C 1
ATOM 759 O O . MET A 1 96 ? -18.621 -12.753 10.091 1.00 92.62 96 MET A O 1
ATOM 763 N N . GLY A 1 97 ? -19.533 -12.147 8.125 1.00 91.31 97 GLY A N 1
ATOM 764 C CA . GLY A 1 97 ? -20.843 -12.744 8.383 1.00 91.31 97 GLY A CA 1
ATOM 765 C C . GLY A 1 97 ? -21.482 -12.177 9.657 1.00 91.31 97 GLY A C 1
ATOM 766 O O . GLY A 1 97 ? -21.623 -10.963 9.826 1.00 91.31 97 GLY A O 1
ATOM 767 N N . GLU A 1 98 ? -21.852 -13.057 10.588 1.00 91.75 98 GLU A N 1
ATOM 768 C CA . GLU A 1 98 ? -22.438 -12.671 11.882 1.00 91.75 98 GLU A CA 1
ATOM 769 C C . GLU A 1 98 ? -21.399 -12.371 12.971 1.00 91.75 98 GLU A C 1
ATOM 771 O O . GLU A 1 98 ? -21.766 -11.962 14.071 1.00 91.75 98 GLU A O 1
ATOM 776 N N . ARG A 1 99 ? -20.099 -12.531 12.690 1.00 93.94 99 ARG A N 1
ATOM 777 C CA . ARG A 1 99 ? -19.048 -12.249 13.675 1.00 93.94 99 ARG A CA 1
ATOM 778 C C . ARG A 1 99 ? -19.035 -10.765 14.041 1.00 93.94 99 ARG A C 1
ATOM 780 O O . ARG A 1 99 ? -19.209 -9.899 13.182 1.00 93.94 99 ARG A O 1
ATOM 787 N N . ARG A 1 100 ? -18.821 -10.484 15.326 1.00 93.19 100 ARG A N 1
ATOM 788 C CA . ARG A 1 100 ? -18.745 -9.137 15.911 1.00 93.19 100 ARG A CA 1
ATOM 789 C C . ARG A 1 100 ? -17.527 -9.070 16.843 1.00 93.19 100 ARG A C 1
ATOM 791 O O . ARG A 1 100 ? -17.699 -9.197 18.052 1.00 93.19 100 ARG A O 1
ATOM 798 N N . PRO A 1 101 ? -16.300 -9.000 16.294 1.00 97.12 101 PRO A N 1
ATOM 799 C CA . PRO A 1 101 ? -15.095 -8.842 17.109 1.00 97.12 101 PRO A CA 1
ATOM 800 C C . PRO A 1 101 ? -15.186 -7.549 17.925 1.00 97.12 101 PRO A C 1
ATOM 802 O O . PRO A 1 101 ? -15.651 -6.529 17.408 1.00 97.12 101 PRO A O 1
ATOM 805 N N . ALA A 1 102 ? -14.764 -7.585 19.188 1.00 97.88 102 ALA A N 1
ATOM 806 C CA . ALA A 1 102 ? -14.787 -6.400 20.036 1.00 97.88 102 ALA A CA 1
ATOM 807 C C . ALA A 1 102 ? -13.618 -5.472 19.691 1.00 97.88 102 ALA A C 1
ATOM 809 O O . ALA A 1 102 ? -13.808 -4.259 19.652 1.00 97.88 102 ALA A O 1
ATOM 810 N N . VAL A 1 103 ? -12.445 -6.036 19.383 1.00 98.31 103 VAL A N 1
ATOM 811 C CA . VAL A 1 103 ? -11.243 -5.296 18.983 1.00 98.31 103 VAL A CA 1
ATOM 812 C C . VAL A 1 103 ? -10.719 -5.800 17.639 1.00 98.31 103 VAL A C 1
ATOM 814 O O . VAL A 1 103 ? -10.455 -6.992 17.474 1.00 98.31 103 VAL A O 1
ATOM 817 N N . VAL A 1 104 ? -10.547 -4.890 16.679 1.00 98.44 104 VAL A N 1
ATOM 818 C CA . VAL A 1 104 ? -10.058 -5.195 15.326 1.00 98.44 104 VAL A CA 1
ATOM 819 C C . VAL A 1 104 ? -8.782 -4.419 15.029 1.00 98.44 104 VAL A C 1
ATOM 821 O O . VAL A 1 104 ? -8.717 -3.210 15.251 1.00 98.44 104 VAL A O 1
ATOM 824 N N . LEU A 1 105 ? -7.792 -5.112 14.472 1.00 98.56 105 LEU A N 1
ATOM 825 C CA . LEU A 1 105 ? -6.655 -4.496 13.799 1.00 98.56 105 LEU A CA 1
ATOM 826 C C . LEU A 1 105 ? -6.916 -4.451 12.288 1.00 98.56 105 LEU A C 1
ATOM 828 O O . LEU A 1 105 ? -7.059 -5.497 11.657 1.00 98.56 105 LEU A O 1
ATOM 832 N N . ASP A 1 106 ? -6.938 -3.254 11.710 1.00 98.50 106 ASP A N 1
ATOM 833 C CA . ASP A 1 106 ? -6.867 -3.042 10.261 1.00 98.50 106 ASP A CA 1
ATOM 834 C C . ASP A 1 106 ? -5.397 -2.779 9.891 1.00 98.50 106 ASP A C 1
ATOM 836 O O . ASP A 1 106 ? -4.856 -1.706 10.161 1.00 98.50 106 ASP A O 1
ATOM 840 N N . ALA A 1 107 ? -4.712 -3.803 9.382 1.00 98.19 107 ALA A N 1
ATOM 841 C CA . ALA A 1 107 ? -3.280 -3.800 9.108 1.00 98.19 107 ALA A CA 1
ATOM 842 C C . ALA A 1 107 ? -3.006 -3.439 7.638 1.00 98.19 107 ALA A C 1
ATOM 844 O O . ALA A 1 107 ? -3.455 -4.143 6.731 1.00 98.19 107 ALA A O 1
ATOM 845 N N . ALA A 1 108 ? -2.223 -2.375 7.425 1.00 97.94 108 ALA A N 1
ATOM 846 C CA . ALA A 1 108 ? -2.151 -1.609 6.176 1.00 97.94 108 ALA A CA 1
ATOM 847 C C . ALA A 1 108 ? -3.516 -0.992 5.808 1.00 97.94 108 ALA A C 1
ATOM 849 O O . ALA A 1 108 ? -4.099 -1.287 4.764 1.00 97.94 108 ALA A O 1
ATOM 850 N N . CYS A 1 109 ? -4.052 -0.175 6.724 1.00 98.19 109 CYS A N 1
ATOM 851 C CA . CYS A 1 109 ? -5.428 0.322 6.673 1.00 98.19 109 CYS A CA 1
ATOM 852 C C . CYS A 1 109 ? -5.705 1.354 5.567 1.00 98.19 109 CYS A C 1
ATOM 854 O O . CYS A 1 109 ? -6.871 1.678 5.317 1.00 98.19 109 CYS A O 1
ATOM 856 N N . GLY A 1 110 ? -4.675 1.916 4.923 1.00 97.94 110 GLY A N 1
ATOM 857 C CA . GLY A 1 110 ? -4.820 2.966 3.917 1.00 97.94 110 GLY A CA 1
ATOM 858 C C . GLY A 1 110 ? -5.656 4.142 4.433 1.00 97.94 110 GLY A C 1
ATOM 859 O O . GLY A 1 110 ? -5.471 4.607 5.558 1.00 97.94 110 GLY A O 1
ATOM 860 N N . THR A 1 111 ? -6.636 4.581 3.638 1.00 97.56 111 THR A N 1
ATOM 861 C CA . THR A 1 111 ? -7.592 5.651 3.991 1.00 97.56 111 THR A CA 1
ATOM 862 C C . THR A 1 111 ? -8.687 5.213 4.981 1.00 97.56 111 THR A C 1
ATOM 864 O O . THR A 1 111 ? -9.653 5.942 5.213 1.00 97.56 111 THR A O 1
ATOM 867 N N . GLY A 1 112 ? -8.551 4.030 5.592 1.00 97.56 112 GLY A N 1
ATOM 868 C CA . GLY A 1 112 ? -9.379 3.567 6.706 1.00 97.56 112 GLY A CA 1
ATOM 869 C C . GLY A 1 112 ? -10.729 2.969 6.310 1.00 97.56 112 GLY A C 1
ATOM 870 O O . GLY A 1 112 ? -11.623 2.910 7.149 1.00 97.56 112 GLY A O 1
ATOM 871 N N . ARG A 1 113 ? -10.919 2.531 5.055 1.00 96.25 113 ARG A N 1
ATOM 872 C CA . ARG A 1 113 ? -12.212 2.003 4.563 1.00 96.25 113 ARG A CA 1
ATOM 873 C C . ARG A 1 113 ? -12.777 0.888 5.450 1.00 96.25 113 ARG A C 1
ATOM 875 O O . ARG A 1 113 ? -13.963 0.919 5.783 1.00 96.25 113 ARG A O 1
ATOM 882 N N . HIS A 1 114 ? -11.962 -0.112 5.787 1.00 97.62 114 HIS A N 1
ATOM 883 C CA . HIS A 1 114 ? -12.410 -1.233 6.617 1.00 97.62 114 HIS A CA 1
ATOM 884 C C . HIS A 1 114 ? -12.492 -0.823 8.078 1.00 97.62 114 HIS A C 1
ATOM 886 O O . HIS A 1 114 ? -13.497 -1.117 8.722 1.00 97.62 114 HIS A O 1
ATOM 892 N N . ALA A 1 115 ? -11.499 -0.082 8.572 1.00 98.06 115 ALA A N 1
ATOM 893 C CA . ALA A 1 115 ? -11.512 0.450 9.924 1.00 98.06 115 ALA A CA 1
ATOM 894 C C . ALA A 1 115 ? -12.791 1.237 10.256 1.00 98.06 115 ALA A C 1
ATOM 896 O O . ALA A 1 115 ? -13.425 0.981 11.279 1.00 98.06 115 ALA A O 1
ATOM 897 N N . GLY A 1 116 ? -13.216 2.132 9.361 1.00 97.19 116 GLY A N 1
ATOM 898 C CA . GLY A 1 116 ? -14.463 2.880 9.493 1.00 97.19 116 GLY A CA 1
ATOM 899 C C . GLY A 1 116 ? -15.688 1.971 9.543 1.00 97.19 116 GLY A C 1
ATOM 900 O O . GLY A 1 116 ? -16.519 2.104 10.437 1.00 97.19 116 GLY A O 1
ATOM 901 N N . TRP A 1 117 ? -15.763 0.980 8.647 1.00 96.75 117 TRP A N 1
ATOM 902 C CA . TRP A 1 117 ? -16.863 0.014 8.652 1.00 96.75 117 TRP A CA 1
ATOM 903 C C . TRP A 1 117 ? -16.940 -0.768 9.972 1.00 96.75 117 TRP A C 1
ATOM 905 O O . TRP A 1 117 ? -18.022 -0.894 10.539 1.00 96.75 117 TRP A O 1
ATOM 915 N N . PHE A 1 118 ? -15.817 -1.263 10.500 1.00 97.62 118 PHE A N 1
ATOM 916 C CA . PHE A 1 118 ? -15.800 -1.965 11.788 1.00 97.62 118 PHE A CA 1
ATOM 917 C C . PHE A 1 118 ? -16.206 -1.058 12.957 1.00 97.62 118 PHE A C 1
ATOM 919 O O . PHE A 1 118 ? -16.988 -1.484 13.809 1.00 97.62 118 PHE A O 1
ATOM 926 N N . ALA A 1 119 ? -15.738 0.192 12.972 1.00 97.50 119 ALA A N 1
ATOM 927 C CA . ALA A 1 119 ? -16.098 1.170 13.997 1.00 97.50 119 ALA A CA 1
ATOM 928 C C . ALA A 1 119 ? -17.605 1.482 13.990 1.00 97.50 119 ALA A C 1
ATOM 930 O O . ALA A 1 119 ? -18.256 1.426 15.033 1.00 97.50 119 ALA A O 1
ATOM 931 N N . GLU A 1 120 ? -18.194 1.702 12.810 1.00 95.81 120 GLU A N 1
ATOM 932 C CA . GLU A 1 120 ? -19.643 1.900 12.637 1.00 95.81 120 GLU A CA 1
ATOM 933 C C . GLU A 1 120 ? -20.475 0.694 13.110 1.00 95.81 120 GLU A C 1
ATOM 935 O O . GLU A 1 120 ? -21.649 0.841 13.453 1.00 95.81 120 GLU A O 1
ATOM 940 N N . HIS A 1 121 ? -19.872 -0.497 13.157 1.00 94.94 121 HIS A N 1
ATOM 941 C CA . HIS A 1 121 ? -20.510 -1.740 13.601 1.00 94.94 121 HIS A CA 1
ATOM 942 C C . HIS A 1 121 ? -20.141 -2.131 15.043 1.00 94.94 121 HIS A C 1
ATOM 944 O O . HIS A 1 121 ? -20.438 -3.249 15.472 1.00 94.94 121 HIS A O 1
ATOM 950 N N . GLY A 1 122 ? -19.562 -1.200 15.809 1.00 95.94 122 GLY A N 1
ATOM 951 C CA . GLY A 1 122 ? -19.377 -1.311 17.256 1.00 95.94 122 GLY A CA 1
ATOM 952 C C . GLY A 1 122 ? -18.064 -1.949 17.708 1.00 95.94 122 GLY A C 1
ATOM 953 O O . GLY A 1 122 ? -17.906 -2.189 18.905 1.00 95.94 122 GLY A O 1
ATOM 954 N N . SER A 1 123 ? -17.129 -2.222 16.797 1.00 97.94 123 SER A N 1
ATOM 955 C CA . SER A 1 123 ? -15.782 -2.662 17.168 1.00 97.94 123 SER A CA 1
ATOM 956 C C . SER A 1 123 ? -14.921 -1.471 17.602 1.00 97.94 123 SER A C 1
ATOM 958 O O . SER A 1 123 ? -14.973 -0.400 17.001 1.00 97.94 123 SER A O 1
ATOM 960 N N . ALA A 1 124 ? -14.062 -1.670 18.599 1.00 98.31 124 ALA A N 1
ATOM 961 C CA . ALA A 1 124 ? -12.903 -0.813 18.810 1.00 98.31 124 ALA A CA 1
ATOM 962 C C . ALA A 1 124 ? -11.853 -1.150 17.745 1.00 98.31 124 ALA A C 1
ATOM 964 O O . ALA A 1 124 ? -11.510 -2.319 17.561 1.00 98.31 124 ALA A O 1
ATOM 965 N N . VAL A 1 125 ? -11.348 -0.146 17.031 1.00 98.56 125 VAL A N 1
ATOM 966 C CA . VAL A 1 125 ? -10.461 -0.379 15.887 1.00 98.56 125 VAL A CA 1
ATOM 967 C C . VAL A 1 125 ? -9.122 0.317 16.074 1.00 98.56 125 VAL A C 1
ATOM 969 O O . VAL A 1 125 ? -9.059 1.496 16.433 1.00 98.56 125 VAL A O 1
ATOM 972 N N . VAL A 1 126 ? -8.053 -0.422 15.784 1.00 98.62 126 VAL A N 1
ATOM 973 C CA . VAL A 1 126 ? -6.715 0.121 15.565 1.00 98.62 126 VAL A CA 1
ATOM 974 C C . VAL A 1 126 ? -6.392 -0.015 14.081 1.00 98.62 126 VAL A C 1
ATOM 976 O O . VAL A 1 126 ? -6.337 -1.127 13.566 1.00 98.62 126 VAL A O 1
ATOM 979 N N . GLY A 1 127 ? -6.199 1.103 13.386 1.00 98.56 127 GLY A N 1
ATOM 980 C CA . GLY A 1 127 ? -5.705 1.118 12.010 1.00 98.56 127 GLY A CA 1
ATOM 981 C C . GLY A 1 127 ? -4.199 1.357 11.990 1.00 98.56 127 GLY A C 1
ATOM 982 O O . GLY A 1 127 ? -3.718 2.275 12.655 1.00 98.56 127 GLY A O 1
ATOM 983 N N . VAL A 1 128 ? -3.448 0.546 11.250 1.00 98.69 128 VAL A N 1
ATOM 984 C CA . VAL A 1 128 ? -1.995 0.702 11.095 1.00 98.69 128 VAL A CA 1
ATOM 985 C C . VAL A 1 128 ? -1.651 0.841 9.624 1.00 98.69 128 VAL A C 1
ATOM 987 O O . VAL A 1 128 ? -2.053 -0.000 8.830 1.00 98.69 128 VAL A O 1
ATOM 990 N N . ASP A 1 129 ? -0.867 1.854 9.264 1.00 98.50 129 ASP A N 1
ATOM 991 C CA . ASP A 1 129 ? -0.317 1.998 7.914 1.00 98.50 129 ASP A CA 1
ATOM 992 C C . ASP A 1 129 ? 1.083 2.624 7.949 1.00 98.50 129 ASP A C 1
ATOM 994 O O . ASP A 1 129 ? 1.414 3.418 8.837 1.00 98.50 129 ASP A O 1
ATOM 998 N N . THR A 1 130 ? 1.910 2.275 6.966 1.00 97.19 130 THR A N 1
ATOM 999 C CA . THR A 1 130 ? 3.248 2.848 6.799 1.00 97.19 130 THR A CA 1
ATOM 1000 C C . THR A 1 130 ? 3.216 4.277 6.274 1.00 97.19 130 THR A C 1
ATOM 1002 O O . THR A 1 130 ? 4.148 5.020 6.563 1.00 97.19 130 THR A O 1
ATOM 1005 N N . SER A 1 131 ? 2.167 4.660 5.537 1.00 97.88 131 SER A N 1
ATOM 1006 C CA . SER A 1 131 ? 2.008 5.956 4.870 1.00 97.88 131 SER A CA 1
ATOM 1007 C C . SER A 1 131 ? 1.338 6.984 5.796 1.00 97.88 131 SER A C 1
ATOM 1009 O O . SER A 1 131 ? 0.142 6.873 6.088 1.00 97.88 131 SER A O 1
ATOM 1011 N N . PRO A 1 132 ? 2.058 8.022 6.267 1.00 97.56 132 PRO A N 1
ATOM 1012 C CA . PRO A 1 132 ? 1.449 9.123 7.009 1.00 97.56 132 PRO A CA 1
ATOM 1013 C C . PRO A 1 132 ? 0.351 9.853 6.225 1.00 97.56 132 PRO A C 1
ATOM 1015 O O . PRO A 1 132 ? -0.629 10.290 6.830 1.00 97.56 132 PRO A O 1
ATOM 1018 N N . GLY A 1 133 ? 0.487 9.970 4.900 1.00 97.94 133 GLY A N 1
ATOM 1019 C CA . GLY A 1 133 ? -0.520 10.566 4.023 1.00 97.94 133 GLY A CA 1
ATOM 1020 C C . GLY A 1 133 ? -1.842 9.803 4.082 1.00 97.94 133 GLY A C 1
ATOM 1021 O O . GLY A 1 133 ? -2.892 10.404 4.315 1.00 97.94 133 GLY A O 1
ATOM 1022 N N . MET A 1 134 ? -1.791 8.473 3.978 1.00 98.31 134 MET A N 1
ATOM 1023 C CA . MET A 1 134 ? -2.967 7.612 4.122 1.00 98.31 134 MET A CA 1
ATOM 1024 C C . MET A 1 134 ? -3.617 7.743 5.500 1.00 98.31 134 MET A C 1
ATOM 1026 O O . MET A 1 134 ? -4.829 7.952 5.593 1.00 98.31 134 MET A O 1
ATOM 1030 N N . LEU A 1 135 ? -2.816 7.710 6.570 1.00 98.50 135 LEU A N 1
ATOM 1031 C CA . LEU A 1 135 ? -3.317 7.860 7.938 1.00 98.50 135 LEU A CA 1
ATOM 1032 C C . LEU A 1 135 ? -3.972 9.222 8.181 1.00 98.50 135 LEU A C 1
ATOM 1034 O O . LEU A 1 135 ? -4.975 9.297 8.890 1.00 98.50 135 LEU A O 1
ATOM 1038 N N . ALA A 1 136 ? -3.450 10.298 7.587 1.00 98.06 136 ALA A N 1
ATOM 1039 C CA . ALA A 1 136 ? -4.060 11.621 7.686 1.00 98.06 136 ALA A CA 1
ATOM 1040 C C . ALA A 1 136 ? -5.463 11.641 7.056 1.00 98.06 136 ALA A C 1
ATOM 1042 O O . ALA A 1 136 ? -6.399 12.185 7.648 1.00 98.06 136 ALA A O 1
ATOM 1043 N N . ARG A 1 137 ? -5.637 10.994 5.895 1.00 97.88 137 ARG A N 1
ATOM 1044 C CA . ARG A 1 137 ? -6.948 10.844 5.238 1.00 97.88 137 ARG A CA 1
ATOM 1045 C C . ARG A 1 137 ? -7.882 9.964 6.066 1.00 97.88 137 ARG A C 1
ATOM 1047 O O . ARG A 1 137 ? -9.041 10.324 6.262 1.00 97.88 137 ARG A O 1
ATOM 1054 N N . ALA A 1 138 ? -7.372 8.860 6.607 1.00 98.12 138 ALA A N 1
ATOM 1055 C CA . ALA A 1 138 ? -8.135 7.957 7.459 1.00 98.12 138 ALA A CA 1
ATOM 1056 C C . ALA A 1 138 ? -8.650 8.660 8.725 1.00 98.12 138 ALA A C 1
ATOM 1058 O O . ALA A 1 138 ? -9.844 8.614 9.014 1.00 98.12 138 ALA A O 1
ATOM 1059 N N . ALA A 1 139 ? -7.782 9.394 9.427 1.00 97.75 139 ALA A N 1
ATOM 1060 C CA . ALA A 1 139 ? -8.139 10.156 10.622 1.00 97.75 139 ALA A CA 1
ATOM 1061 C C . ALA A 1 139 ? -9.132 11.291 10.326 1.00 97.75 139 ALA A C 1
ATOM 1063 O O . ALA A 1 139 ? -10.018 11.560 11.134 1.00 97.75 139 ALA A O 1
ATOM 1064 N N . GLN A 1 140 ? -9.025 11.936 9.158 1.00 96.94 140 GLN A N 1
ATOM 1065 C CA . GLN A 1 140 ? -9.995 12.942 8.720 1.00 96.94 140 GLN A CA 1
ATOM 1066 C C . GLN A 1 140 ? -11.394 12.338 8.511 1.00 96.94 140 GLN A C 1
ATOM 1068 O O . GLN A 1 140 ? -12.393 12.997 8.799 1.00 96.94 140 GLN A O 1
ATOM 1073 N N . ARG A 1 141 ? -11.471 11.104 7.997 1.00 95.75 141 ARG A N 1
ATOM 1074 C CA . ARG A 1 141 ? -12.735 10.407 7.709 1.00 95.75 141 ARG A CA 1
ATOM 1075 C C . ARG A 1 141 ? -13.340 9.743 8.947 1.00 95.75 141 ARG A C 1
ATOM 1077 O O . ARG A 1 141 ? -14.558 9.752 9.097 1.00 95.75 141 ARG A O 1
ATOM 1084 N N . PHE A 1 142 ? -12.504 9.190 9.823 1.00 96.88 142 PHE A N 1
ATOM 1085 C CA . PHE A 1 142 ? -12.910 8.332 10.938 1.00 96.88 142 PHE A CA 1
ATOM 1086 C C . PHE A 1 142 ? -12.205 8.744 12.239 1.00 96.88 142 PHE A C 1
ATOM 1088 O O . PHE A 1 142 ? -11.384 8.007 12.780 1.00 96.88 142 PHE A O 1
ATOM 1095 N N . GLY A 1 143 ? -12.523 9.936 12.750 1.00 92.44 143 GLY A N 1
ATOM 1096 C CA . GLY A 1 143 ? -11.830 10.537 13.900 1.00 92.44 143 GLY A CA 1
ATOM 1097 C C . GLY A 1 143 ? -11.896 9.746 15.216 1.00 92.44 143 GLY A C 1
ATOM 1098 O O . GLY A 1 143 ? -11.059 9.965 16.088 1.00 92.44 143 GLY A O 1
ATOM 1099 N N . ASP A 1 144 ? -12.844 8.815 15.351 1.00 91.50 144 ASP A N 1
ATOM 1100 C CA . ASP A 1 144 ? -13.005 7.970 16.543 1.00 91.50 144 ASP A CA 1
ATOM 1101 C C . ASP A 1 144 ? -12.134 6.694 16.514 1.00 91.50 144 ASP A C 1
ATOM 1103 O O . ASP A 1 144 ? -12.073 5.955 17.499 1.00 91.50 144 ASP A O 1
ATOM 1107 N N . VAL A 1 145 ? -11.441 6.419 15.402 1.00 97.81 145 VAL A N 1
ATOM 1108 C CA . VAL A 1 145 ? -10.554 5.255 15.239 1.00 97.81 145 VAL A CA 1
ATOM 1109 C C . VAL A 1 145 ? -9.117 5.589 15.660 1.00 97.81 145 VAL A C 1
ATOM 1111 O O . VAL A 1 145 ? -8.595 6.666 15.373 1.00 97.81 145 VAL A O 1
ATOM 1114 N N . SER A 1 146 ? -8.427 4.638 16.306 1.00 98.00 146 SER A N 1
ATOM 1115 C CA . SER A 1 146 ? -7.008 4.784 16.662 1.00 98.00 146 SER A CA 1
ATOM 1116 C C . SER A 1 146 ? -6.112 4.447 15.467 1.00 98.00 146 SER A C 1
ATOM 1118 O O . SER A 1 146 ? -5.812 3.282 15.223 1.00 98.00 146 SER A O 1
ATOM 1120 N N . PHE A 1 147 ? -5.650 5.463 14.739 1.00 98.56 147 PHE A N 1
ATOM 1121 C CA . PHE A 1 147 ? -4.691 5.299 13.642 1.00 98.56 147 PHE A CA 1
ATOM 1122 C C . PHE A 1 147 ? -3.240 5.440 14.117 1.00 98.56 147 PHE A C 1
ATOM 1124 O O . PHE A 1 147 ? -2.911 6.360 14.869 1.00 98.56 147 PHE A O 1
ATOM 1131 N N . ARG A 1 148 ? -2.360 4.526 13.691 1.00 98.31 148 ARG A N 1
ATOM 1132 C CA . ARG A 1 148 ? -0.953 4.455 14.116 1.00 98.31 148 ARG A CA 1
ATOM 1133 C C . ARG A 1 148 ? -0.038 4.2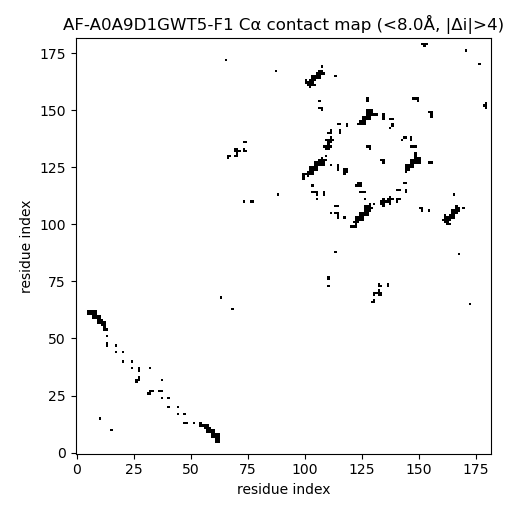37 12.917 1.00 98.31 148 ARG A C 1
ATOM 1135 O O . ARG A 1 148 ? -0.343 3.443 12.035 1.00 98.31 148 ARG A O 1
ATOM 1142 N N . ASN A 1 149 ? 1.112 4.905 12.913 1.00 97.94 149 ASN A N 1
ATOM 1143 C CA . ASN A 1 149 ? 2.146 4.638 11.919 1.00 97.94 149 ASN A CA 1
ATOM 1144 C C . ASN A 1 149 ? 2.938 3.383 12.305 1.00 97.94 149 ASN A C 1
ATOM 1146 O O . ASN A 1 149 ? 3.418 3.280 13.434 1.00 97.94 149 ASN A O 1
ATOM 1150 N N . GLY A 1 150 ? 3.041 2.433 11.380 1.00 96.56 150 GLY A N 1
ATOM 1151 C CA . GLY A 1 150 ? 3.730 1.162 11.589 1.00 96.56 150 GLY A CA 1
ATOM 1152 C C . GLY A 1 150 ? 3.725 0.295 10.334 1.00 96.56 150 GLY A C 1
ATOM 1153 O O . GLY A 1 150 ? 2.985 0.568 9.392 1.00 96.56 150 GLY A O 1
ATOM 1154 N N . SER A 1 151 ? 4.559 -0.740 10.316 1.00 94.69 151 SER A N 1
ATOM 1155 C CA . SER A 1 151 ? 4.700 -1.669 9.191 1.00 94.69 151 SER A CA 1
ATOM 1156 C C . SER A 1 151 ? 4.142 -3.051 9.531 1.00 94.69 151 SER A C 1
ATOM 1158 O O . SER A 1 151 ? 3.964 -3.395 10.698 1.00 94.69 151 SER A O 1
ATOM 1160 N N . LEU A 1 152 ? 3.845 -3.853 8.505 1.00 95.44 152 LEU A N 1
ATOM 1161 C CA . LEU A 1 152 ? 3.265 -5.191 8.679 1.00 95.44 152 LEU A CA 1
ATOM 1162 C C . LEU A 1 152 ? 4.201 -6.173 9.402 1.00 95.44 152 LEU A C 1
ATO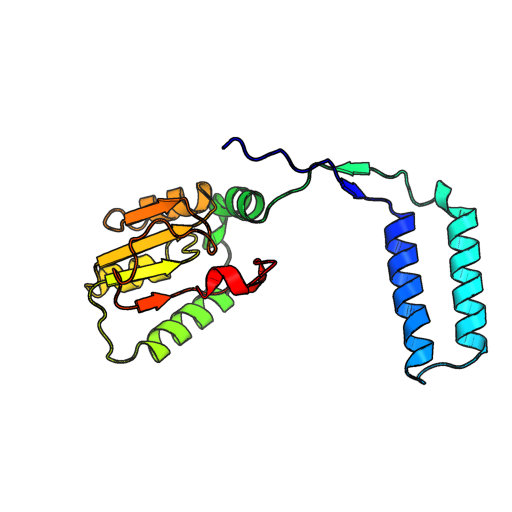M 1164 O O . LEU A 1 152 ? 3.727 -7.124 10.008 1.00 95.44 152 LEU A O 1
ATOM 1168 N N . ASP A 1 153 ? 5.511 -5.943 9.351 1.00 92.00 153 ASP A N 1
ATOM 1169 C CA . ASP A 1 153 ? 6.538 -6.700 10.073 1.00 92.00 153 ASP A CA 1
ATOM 1170 C C . ASP A 1 153 ? 6.845 -6.134 11.474 1.00 92.00 153 ASP A C 1
ATOM 1172 O O . ASP A 1 153 ? 7.610 -6.735 12.227 1.00 92.00 153 ASP A O 1
ATOM 1176 N N . HIS A 1 154 ? 6.255 -4.990 11.842 1.00 92.88 154 HIS A N 1
ATOM 1177 C CA . HIS A 1 154 ? 6.385 -4.383 13.166 1.00 92.88 154 HIS A CA 1
ATOM 1178 C C . HIS A 1 154 ? 5.127 -3.568 13.523 1.00 92.88 154 HIS A C 1
ATOM 1180 O O . HIS A 1 154 ? 5.111 -2.328 13.510 1.00 92.88 154 HIS A O 1
ATOM 1186 N N . LEU A 1 155 ? 4.053 -4.277 13.870 1.00 96.06 155 LEU A N 1
ATOM 1187 C CA . LEU A 1 155 ? 2.772 -3.670 14.227 1.00 96.06 155 LEU A CA 1
ATOM 1188 C C . LEU A 1 155 ? 2.840 -3.020 15.627 1.00 96.06 155 LEU A C 1
ATOM 1190 O O . LEU A 1 155 ? 3.236 -3.676 16.587 1.00 96.06 155 LEU A O 1
ATOM 1194 N N . PRO A 1 156 ? 2.432 -1.747 15.795 1.00 96.62 156 PRO A N 1
ATOM 1195 C CA . PRO A 1 156 ? 2.460 -1.043 17.077 1.00 96.62 156 PRO A CA 1
ATOM 1196 C C . PRO A 1 156 ? 1.234 -1.395 17.941 1.00 96.62 156 PRO A C 1
ATOM 1198 O O . PRO A 1 156 ? 0.458 -0.514 18.331 1.00 96.62 156 PRO A O 1
ATOM 1201 N N . VAL A 1 157 ? 1.032 -2.686 18.209 1.00 96.44 157 VAL A N 1
ATOM 1202 C CA . VAL A 1 157 ? -0.010 -3.244 19.086 1.00 96.44 157 VAL A CA 1
ATOM 1203 C C . VAL A 1 157 ? 0.602 -4.298 20.004 1.00 96.44 157 VAL A C 1
ATOM 1205 O O . VAL A 1 157 ? 1.613 -4.900 19.659 1.00 96.44 157 VAL A O 1
ATOM 1208 N N . ASP A 1 158 ? -0.003 -4.515 21.169 1.00 96.25 158 ASP A N 1
ATOM 1209 C CA . ASP A 1 158 ? 0.465 -5.546 22.096 1.00 96.25 158 ASP A CA 1
ATOM 1210 C C . ASP A 1 158 ? 0.090 -6.947 21.586 1.00 96.25 158 ASP A C 1
ATOM 1212 O O . ASP A 1 158 ? -0.948 -7.134 20.938 1.00 96.25 158 ASP A O 1
ATOM 1216 N N . ASP A 1 159 ? 0.893 -7.952 21.929 1.00 95.00 159 ASP A N 1
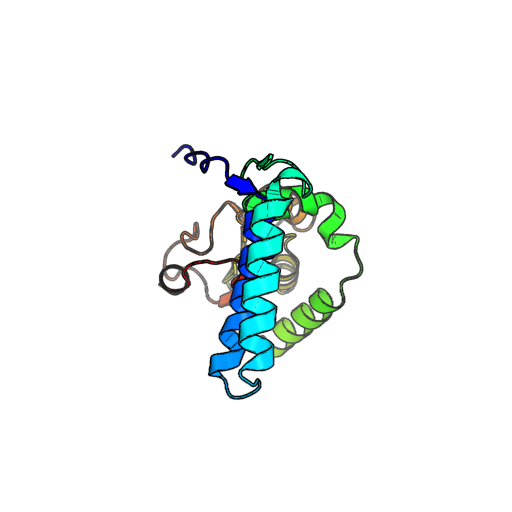ATOM 1217 C CA . ASP A 1 159 ? 0.593 -9.346 21.603 1.00 95.00 159 ASP A CA 1
ATOM 1218 C C . ASP A 1 159 ? -0.765 -9.769 22.178 1.00 95.00 159 ASP A C 1
ATOM 1220 O O . ASP A 1 159 ? -1.116 -9.444 23.314 1.00 95.00 159 ASP A O 1
ATOM 1224 N N . SER A 1 160 ? -1.524 -10.555 21.407 1.00 95.06 160 SER A N 1
ATOM 1225 C CA . SER A 1 160 ? -2.834 -11.091 21.823 1.00 95.06 160 SER A CA 1
ATOM 1226 C C . SER A 1 160 ? -3.850 -10.022 22.273 1.00 95.06 160 SER A C 1
ATOM 1228 O O . SER A 1 160 ? -4.729 -10.312 23.083 1.00 95.06 160 SER A O 1
ATOM 1230 N N . SER A 1 161 ? -3.741 -8.789 21.765 1.00 96.75 161 SER A N 1
ATOM 1231 C CA . SER A 1 161 ? -4.599 -7.661 22.166 1.00 96.75 161 SER A CA 1
ATOM 1232 C C . SER A 1 161 ? -5.840 -7.439 21.293 1.00 96.75 161 SER A C 1
ATOM 1234 O O . SER A 1 161 ? -6.664 -6.583 21.617 1.00 96.75 161 SER A O 1
ATOM 1236 N N . VAL A 1 162 ? -5.992 -8.189 20.196 1.00 97.88 162 VAL A N 1
ATOM 1237 C CA . VAL A 1 162 ? -7.086 -8.020 19.226 1.00 97.88 162 VAL A CA 1
ATOM 1238 C C . VAL A 1 162 ? -7.809 -9.337 18.954 1.00 97.88 162 VAL A C 1
ATOM 1240 O O . VAL A 1 162 ? -7.200 -10.405 18.986 1.00 97.88 162 VAL A O 1
ATOM 1243 N N . ASP A 1 163 ? -9.105 -9.263 18.645 1.00 97.62 163 ASP A N 1
ATOM 1244 C CA . ASP A 1 163 ? -9.936 -10.438 18.348 1.00 97.62 163 ASP A CA 1
ATOM 1245 C C . ASP A 1 163 ? -9.884 -10.832 16.867 1.00 97.62 163 ASP A C 1
ATOM 1247 O O . ASP A 1 163 ? -10.156 -11.978 16.502 1.00 97.62 163 ASP A O 1
ATOM 1251 N N . ALA A 1 164 ? -9.592 -9.865 15.995 1.00 97.12 164 ALA A N 1
ATOM 1252 C CA . ALA A 1 164 ? -9.501 -10.068 14.559 1.00 97.12 164 ALA A CA 1
ATOM 1253 C C . ALA A 1 164 ? -8.474 -9.129 13.922 1.00 97.12 164 ALA A C 1
ATOM 1255 O O . ALA A 1 164 ? -8.311 -7.981 14.338 1.00 97.12 164 ALA A O 1
ATOM 1256 N N . VAL A 1 165 ? -7.834 -9.622 12.863 1.00 96.94 165 VAL A N 1
ATOM 1257 C CA . VAL A 1 165 ? -6.953 -8.846 11.988 1.00 96.94 165 VAL A CA 1
ATOM 1258 C C . VAL A 1 165 ? -7.535 -8.876 10.581 1.00 96.94 165 VAL A C 1
ATOM 1260 O O . VAL A 1 165 ? -7.893 -9.943 10.077 1.00 96.94 165 VAL A O 1
ATOM 1263 N N . VAL A 1 166 ? -7.618 -7.714 9.944 1.00 97.31 166 VAL A N 1
ATOM 1264 C CA . VAL A 1 166 ? -7.925 -7.575 8.520 1.00 97.31 166 VAL A CA 1
ATOM 1265 C C . VAL A 1 166 ? -6.717 -6.949 7.839 1.00 97.31 166 VAL A C 1
ATOM 1267 O O . VAL A 1 166 ? -6.160 -5.978 8.330 1.00 97.31 166 VAL A O 1
ATOM 1270 N N . CYS A 1 167 ? -6.288 -7.540 6.727 1.00 97.06 167 CYS A N 1
ATOM 1271 C CA . CYS A 1 167 ? -5.217 -7.019 5.887 1.00 97.06 167 CYS A CA 1
ATOM 1272 C C . CYS A 1 167 ? -5.583 -7.309 4.433 1.00 97.06 167 CYS A C 1
ATOM 1274 O O . CYS A 1 167 ? -5.636 -8.469 4.017 1.00 97.06 167 CYS A O 1
ATOM 1276 N N . THR A 1 168 ? -5.888 -6.266 3.665 1.00 95.75 168 THR A N 1
ATOM 1277 C CA . THR A 1 168 ? -6.382 -6.403 2.288 1.00 95.75 168 THR A CA 1
ATOM 1278 C C . THR A 1 168 ? -5.460 -5.707 1.310 1.00 95.75 168 THR A C 1
ATOM 1280 O O . THR A 1 168 ? -5.053 -4.578 1.550 1.00 95.75 168 THR A O 1
ATOM 1283 N N . LEU A 1 169 ? -5.162 -6.364 0.185 1.00 94.25 169 LEU A N 1
ATOM 1284 C CA . LEU A 1 169 ? -4.412 -5.799 -0.949 1.00 94.25 169 LEU A CA 1
ATOM 1285 C C . LEU A 1 169 ? -2.990 -5.277 -0.627 1.00 94.25 169 LEU A C 1
ATOM 1287 O O . LEU A 1 169 ? -2.369 -4.672 -1.494 1.00 94.25 169 LEU A O 1
ATOM 1291 N N . ALA A 1 170 ? -2.454 -5.546 0.569 1.00 95.50 170 ALA A N 1
ATOM 1292 C CA . ALA A 1 170 ? -1.165 -5.012 1.016 1.00 95.50 170 ALA A CA 1
ATOM 1293 C C . ALA A 1 170 ? -0.016 -6.033 1.013 1.00 95.50 170 ALA A C 1
ATOM 1295 O O . ALA A 1 170 ? 1.120 -5.673 0.720 1.00 95.50 170 ALA A O 1
ATOM 1296 N N . LEU A 1 171 ? -0.292 -7.319 1.275 1.00 93.50 171 LEU A N 1
ATOM 1297 C CA . LEU A 1 171 ? 0.746 -8.363 1.362 1.00 93.50 171 LEU A CA 1
ATOM 1298 C C . LEU A 1 171 ? 1.574 -8.524 0.077 1.00 93.50 171 LEU A C 1
ATOM 1300 O O . LEU A 1 171 ? 2.708 -8.987 0.132 1.00 93.50 171 LEU A O 1
ATOM 1304 N N . VAL A 1 172 ? 1.031 -8.114 -1.073 1.00 91.94 172 VAL A N 1
ATOM 1305 C CA . VAL A 1 172 ? 1.734 -8.119 -2.368 1.00 91.94 172 VAL A CA 1
ATOM 1306 C C . VAL A 1 172 ? 2.950 -7.186 -2.401 1.00 91.94 172 VAL A C 1
ATOM 1308 O O . VAL A 1 172 ? 3.814 -7.348 -3.256 1.00 91.94 172 VAL A O 1
ATOM 1311 N N . HIS A 1 173 ? 3.018 -6.228 -1.474 1.00 91.25 173 HIS A N 1
ATOM 1312 C CA . HIS A 1 173 ? 4.100 -5.250 -1.353 1.00 91.25 173 HIS A CA 1
ATOM 1313 C C . HIS A 1 173 ? 5.196 -5.676 -0.371 1.00 91.25 173 HIS A C 1
ATOM 1315 O O . HIS A 1 173 ? 6.197 -4.978 -0.224 1.00 91.25 173 HIS A O 1
ATOM 1321 N N . VAL A 1 174 ? 5.013 -6.801 0.324 1.00 89.38 174 VAL A N 1
ATOM 1322 C CA . VAL A 1 174 ? 5.944 -7.284 1.345 1.00 89.38 174 VAL A CA 1
ATOM 1323 C C . VAL A 1 174 ? 6.964 -8.231 0.713 1.00 89.38 174 VAL A C 1
ATOM 1325 O O . VAL A 1 174 ? 6.601 -9.229 0.094 1.00 89.38 174 VAL A O 1
ATOM 1328 N N . ALA A 1 175 ? 8.252 -7.939 0.902 1.00 88.12 175 ALA A N 1
ATOM 1329 C CA . ALA A 1 175 ? 9.341 -8.739 0.336 1.00 88.12 175 ALA A CA 1
ATOM 1330 C C . ALA A 1 175 ? 9.527 -10.105 1.028 1.00 88.12 175 ALA A C 1
ATOM 1332 O O . ALA A 1 175 ? 9.844 -11.088 0.361 1.00 88.12 175 ALA A O 1
ATOM 1333 N N . ASP A 1 176 ? 9.324 -10.172 2.348 1.00 89.62 176 ASP A N 1
ATOM 1334 C CA . ASP A 1 176 ? 9.358 -11.407 3.140 1.00 89.62 176 ASP A CA 1
ATOM 1335 C C . ASP A 1 176 ? 8.117 -11.487 4.034 1.00 89.62 176 ASP A C 1
ATOM 1337 O O . ASP A 1 176 ? 7.896 -10.643 4.900 1.00 89.62 176 ASP A O 1
ATOM 1341 N N . LEU A 1 177 ? 7.299 -12.514 3.819 1.00 91.38 177 LEU A N 1
ATOM 1342 C CA . LEU A 1 177 ? 6.060 -12.714 4.564 1.00 91.38 177 LEU A CA 1
ATOM 1343 C C . LEU A 1 177 ? 6.278 -13.395 5.918 1.00 91.38 177 LEU A C 1
ATOM 1345 O O . LEU A 1 177 ? 5.385 -13.354 6.761 1.00 91.38 177 LEU A O 1
ATOM 1349 N N . VAL A 1 178 ? 7.427 -14.040 6.149 1.00 93.00 178 VAL A N 1
ATOM 1350 C CA . VAL A 1 178 ? 7.663 -14.796 7.388 1.00 93.00 178 VAL A CA 1
ATOM 1351 C C . VAL A 1 178 ? 7.566 -13.906 8.633 1.00 93.00 178 VAL A C 1
ATOM 1353 O O . VAL A 1 178 ? 6.914 -14.338 9.582 1.00 93.00 178 VAL A O 1
ATOM 1356 N N . PRO A 1 179 ? 8.149 -12.692 8.676 1.00 90.56 179 PRO A N 1
ATOM 1357 C CA . PRO A 1 179 ? 8.001 -11.792 9.818 1.00 90.56 179 PRO A CA 1
ATOM 1358 C C . PRO A 1 179 ? 6.569 -11.297 10.052 1.00 90.56 179 PRO A C 1
ATOM 1360 O O . PRO A 1 179 ? 6.217 -11.050 11.195 1.00 90.56 179 PRO A O 1
ATOM 1363 N N . VAL A 1 180 ? 5.743 -11.186 9.005 1.00 91.88 180 VAL A N 1
ATOM 1364 C CA . VAL A 1 180 ? 4.367 -10.653 9.098 1.00 91.88 180 VAL A CA 1
ATOM 1365 C C . VAL A 1 180 ? 3.406 -11.621 9.795 1.00 91.88 180 VAL A C 1
ATOM 1367 O O . VAL A 1 180 ? 2.420 -11.201 10.390 1.00 91.88 180 VAL A O 1
ATOM 1370 N N . TYR A 1 181 ? 3.670 -12.927 9.716 1.00 87.75 181 TYR A N 1
ATOM 1371 C CA . TYR A 1 181 ? 2.820 -13.964 10.315 1.00 87.75 181 TYR A CA 1
ATOM 1372 C C . TYR A 1 181 ? 3.292 -14.446 11.693 1.00 87.75 181 TYR A C 1
ATOM 1374 O O . TYR A 1 181 ? 2.785 -15.460 12.181 1.00 87.75 181 TYR A O 1
ATOM 1382 N N . ARG A 1 182 ? 4.299 -13.794 12.278 1.00 77.12 182 ARG A N 1
ATOM 1383 C CA . ARG A 1 182 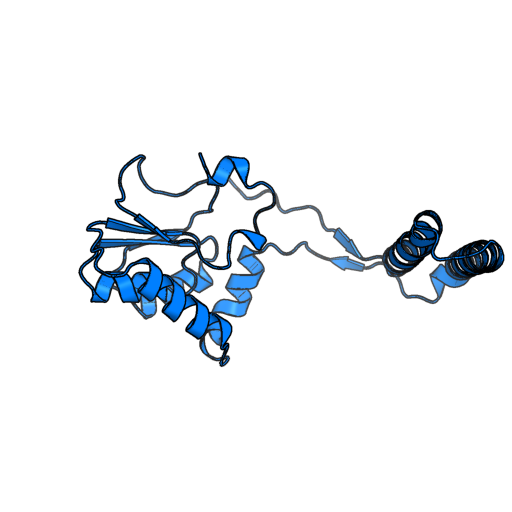? 4.797 -14.108 13.622 1.00 77.12 182 ARG A CA 1
ATOM 1384 C C . ARG A 1 182 ? 4.041 -13.315 14.670 1.00 77.12 182 ARG A C 1
ATOM 1386 O O . ARG A 1 182 ? 3.792 -13.929 15.729 1.00 77.12 182 ARG A O 1
#